Protein AF-A0A7K2MJJ2-F1 (afdb_monomer)

Nearest PDB structures (foldseek):
  2f7t-assembly1_A-2  TM=3.970E-01  e=3.327E-01  Drosophila mauritiana
  4bum-assembly1_X-2  TM=4.599E-01  e=2.032E+00  Danio rerio
  1i2b-assembly1_A  TM=3.511E-01  e=1.415E+00  Arabidopsis thaliana
  1i24-assembly1_A  TM=3.514E-01  e=1.503E+00  Arabidopsis thaliana
  1qrr-assembly1_A-2  TM=1.278E-01  e=1.112E+00  Arabidopsis thaliana

Sequence (310 aa):
ARPGARLEDGFAVLRVLRADGADGLPGYRLQGWCGDLSVNCAAGPTRRPAPAVSLARLRQDGEGHYPSEVLRGIHLWSENQYELAHWINRIRARHGDDLHLVVWDDTGYDLPWELLLVPGDAALDLVGGPLGALVAVARWTTVRDPGQDGLPADSGDCHGRVLGYLHQDMADDGRLFTSYAHRLHRLMTPFLSDLDTQDDRTGLVYLGCHGTYGDTVPGLTLGDRTWAELNGEPMSALRRDRSLVCLNACDSGRFVDNRAQGEEALRGFAELFLRKGAGGCIVSSGKVGDLEARAMARRLVREVAEHPRR

pLDDT: mean 89.97, std 9.56, range [48.19, 98.31]

Structure (mmCIF, N/CA/C/O backbone):
data_AF-A0A7K2MJJ2-F1
#
_entry.id   AF-A0A7K2MJJ2-F1
#
loop_
_atom_site.group_PDB
_atom_site.id
_atom_site.type_symbol
_atom_site.label_atom_id
_atom_site.label_alt_id
_atom_site.label_comp_id
_atom_site.label_asym_id
_atom_site.label_entity_id
_atom_site.label_seq_id
_atom_site.pdbx_PDB_ins_code
_atom_site.Cartn_x
_atom_site.Cartn_y
_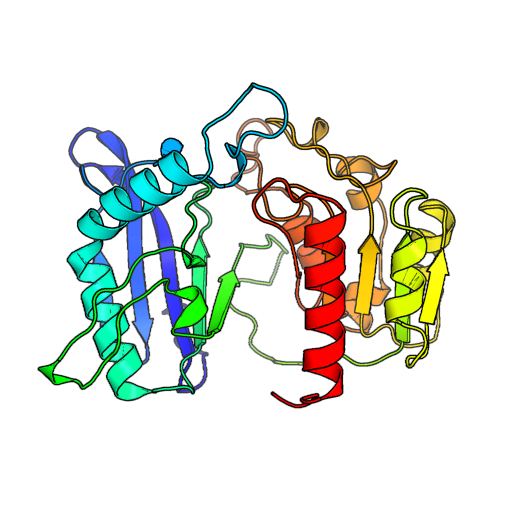atom_site.Cartn_z
_atom_site.occupancy
_atom_site.B_iso_or_equiv
_atom_site.auth_seq_id
_atom_site.auth_comp_id
_atom_site.auth_asym_id
_atom_site.auth_atom_id
_atom_site.pdbx_PDB_model_num
ATOM 1 N N . ALA A 1 1 ? 22.257 -12.715 3.708 1.00 55.31 1 ALA A N 1
ATOM 2 C CA . ALA A 1 1 ? 21.401 -13.719 3.036 1.00 55.31 1 ALA A CA 1
ATOM 3 C C . ALA A 1 1 ? 20.594 -13.030 1.936 1.00 55.31 1 ALA A C 1
ATOM 5 O O . ALA A 1 1 ? 20.318 -11.844 2.086 1.00 55.31 1 ALA A O 1
ATOM 6 N N . ARG A 1 2 ? 20.251 -13.710 0.829 1.00 65.62 2 ARG A N 1
ATOM 7 C CA . ARG A 1 2 ? 19.306 -13.150 -0.158 1.00 65.62 2 ARG A CA 1
ATOM 8 C C . ARG A 1 2 ? 17.939 -13.009 0.532 1.00 65.62 2 ARG A C 1
ATOM 10 O O . ARG A 1 2 ? 17.512 -14.005 1.111 1.00 65.62 2 ARG A O 1
ATOM 17 N N . PRO A 1 3 ? 17.269 -11.842 0.497 1.00 64.38 3 PRO A N 1
ATOM 18 C CA . PRO A 1 3 ? 16.002 -11.642 1.207 1.00 64.38 3 PRO A CA 1
ATOM 19 C C . PRO A 1 3 ? 14.939 -12.709 0.911 1.00 64.38 3 PRO A C 1
ATOM 21 O O . PRO A 1 3 ? 14.268 -13.162 1.827 1.00 64.38 3 PRO A O 1
ATOM 24 N N . GLY A 1 4 ? 14.853 -13.175 -0.340 1.00 63.12 4 GLY A N 1
ATOM 25 C CA . GLY A 1 4 ? 13.893 -14.199 -0.766 1.00 63.12 4 GLY A CA 1
ATOM 26 C C . GLY A 1 4 ? 14.312 -15.655 -0.531 1.00 63.12 4 GLY A C 1
ATOM 27 O O . GLY A 1 4 ? 13.566 -16.547 -0.897 1.00 63.12 4 GLY A O 1
ATOM 28 N N . ALA A 1 5 ? 15.477 -15.938 0.067 1.00 67.31 5 ALA A N 1
ATOM 29 C CA . ALA A 1 5 ? 15.945 -17.323 0.255 1.00 67.31 5 ALA A CA 1
ATOM 30 C C . ALA A 1 5 ? 15.070 -18.163 1.206 1.00 67.31 5 ALA A C 1
ATOM 32 O O . ALA A 1 5 ? 15.287 -19.364 1.324 1.00 67.31 5 ALA A O 1
ATOM 33 N N . ARG A 1 6 ? 14.143 -17.519 1.922 1.00 70.12 6 ARG A N 1
ATOM 34 C CA . ARG A 1 6 ? 13.223 -18.145 2.877 1.00 70.12 6 ARG A CA 1
ATOM 35 C C . ARG A 1 6 ? 11.801 -18.289 2.341 1.00 70.12 6 ARG A C 1
ATOM 37 O O . ARG A 1 6 ? 10.959 -18.809 3.056 1.00 70.12 6 ARG A O 1
ATOM 44 N N . LEU A 1 7 ? 11.528 -17.774 1.145 1.00 78.56 7 LEU A N 1
ATOM 45 C CA . LEU A 1 7 ? 10.189 -17.817 0.581 1.00 78.56 7 LEU A CA 1
ATOM 46 C C . LEU A 1 7 ? 9.936 -19.153 -0.107 1.00 78.56 7 LEU A C 1
ATOM 48 O O . LEU A 1 7 ? 10.859 -19.773 -0.640 1.00 78.56 7 LEU A O 1
ATOM 52 N N . GLU A 1 8 ? 8.676 -19.564 -0.075 1.00 84.06 8 GLU A N 1
ATOM 53 C CA . GLU A 1 8 ? 8.193 -20.756 -0.758 1.00 84.06 8 GLU A CA 1
ATOM 54 C C . GLU A 1 8 ? 8.286 -20.594 -2.282 1.00 84.06 8 GLU A C 1
ATOM 56 O O . GLU A 1 8 ? 8.437 -19.488 -2.814 1.00 84.06 8 GLU A O 1
ATOM 61 N N . ASP A 1 9 ? 8.208 -21.716 -2.997 1.00 88.50 9 ASP A N 1
ATOM 62 C CA . ASP A 1 9 ? 8.092 -21.675 -4.453 1.00 88.50 9 ASP A CA 1
ATOM 63 C C . ASP A 1 9 ? 6.818 -20.916 -4.864 1.00 88.50 9 ASP A C 1
ATOM 65 O O . ASP A 1 9 ? 5.817 -20.938 -4.152 1.00 88.50 9 ASP A O 1
ATOM 69 N N . GLY A 1 10 ? 6.866 -20.190 -5.982 1.00 91.12 10 GLY A N 1
ATOM 70 C CA . GLY A 1 10 ? 5.778 -19.291 -6.390 1.00 91.12 10 GLY A CA 1
ATOM 71 C C . GLY A 1 10 ? 5.852 -17.883 -5.792 1.00 91.12 10 GLY A C 1
ATOM 72 O O . GLY A 1 10 ? 5.154 -16.991 -6.267 1.00 91.12 10 GLY A O 1
ATOM 73 N N . PHE A 1 11 ? 6.750 -17.618 -4.837 1.00 93.25 11 PHE A N 1
ATOM 74 C CA . PHE A 1 11 ? 6.999 -16.263 -4.347 1.00 93.25 11 PHE A CA 1
ATOM 75 C C . PHE A 1 11 ? 8.212 -15.610 -5.021 1.00 93.25 11 PHE A C 1
ATOM 77 O O . PHE A 1 11 ? 9.297 -16.185 -5.161 1.00 93.25 11 PHE A O 1
ATOM 84 N N . ALA A 1 12 ? 8.047 -14.345 -5.391 1.00 95.06 12 ALA A N 1
ATOM 85 C CA . ALA A 1 12 ? 9.099 -13.481 -5.902 1.00 95.06 12 ALA A CA 1
ATOM 86 C C . ALA A 1 12 ? 9.244 -12.235 -5.022 1.00 95.06 12 ALA A C 1
ATOM 88 O O . ALA A 1 12 ? 8.269 -11.727 -4.474 1.00 95.06 12 ALA A O 1
ATOM 89 N N . VAL A 1 13 ? 10.462 -11.703 -4.919 1.00 95.31 13 VAL A N 1
ATOM 90 C CA . VAL A 1 13 ? 10.737 -10.435 -4.223 1.00 95.31 13 VAL A CA 1
ATOM 91 C C . VAL A 1 13 ? 11.336 -9.457 -5.202 1.00 95.31 13 VAL A C 1
ATOM 93 O O . VAL A 1 13 ? 12.348 -9.773 -5.823 1.00 95.31 13 VAL A O 1
ATOM 96 N N . LEU A 1 14 ? 10.773 -8.258 -5.272 1.00 96.75 14 LEU A N 1
ATOM 97 C CA 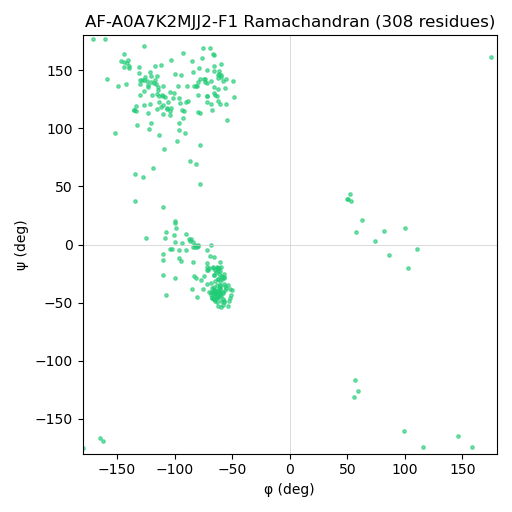. LEU A 1 14 ? 11.364 -7.096 -5.915 1.00 96.75 14 LEU A CA 1
ATOM 98 C C . LEU A 1 14 ? 11.749 -6.084 -4.840 1.00 96.75 14 LEU A C 1
ATOM 100 O O . LEU A 1 14 ? 10.885 -5.489 -4.208 1.00 96.75 14 LEU A O 1
ATOM 104 N N . ARG A 1 15 ? 13.045 -5.860 -4.643 1.00 95.19 15 ARG A N 1
ATOM 105 C CA . ARG A 1 15 ? 13.562 -4.833 -3.742 1.00 95.19 15 ARG A CA 1
ATOM 106 C C . ARG A 1 15 ? 13.898 -3.566 -4.517 1.00 95.19 15 ARG A C 1
ATOM 108 O O . ARG A 1 15 ? 14.693 -3.602 -5.459 1.00 95.19 15 ARG A O 1
ATOM 115 N N . VAL A 1 16 ? 13.340 -2.452 -4.071 1.00 95.69 16 VAL A N 1
ATOM 116 C CA . VAL A 1 16 ? 13.545 -1.111 -4.613 1.00 95.69 16 VAL A CA 1
ATOM 117 C C . VAL A 1 16 ? 14.355 -0.320 -3.595 1.00 95.69 16 VAL A C 1
ATOM 119 O O . VAL A 1 16 ? 13.966 -0.175 -2.438 1.00 95.69 16 VAL A O 1
ATOM 122 N N . LEU A 1 17 ? 15.526 0.154 -4.006 1.00 93.50 17 LEU A N 1
ATOM 123 C CA . LEU A 1 17 ? 16.464 0.838 -3.121 1.00 93.50 17 LEU A CA 1
ATOM 124 C C . LEU A 1 17 ? 16.782 2.214 -3.663 1.00 93.50 17 LEU A C 1
ATOM 126 O O . LEU A 1 17 ? 17.117 2.335 -4.842 1.00 93.50 17 LEU A O 1
ATOM 130 N N . ARG A 1 18 ? 16.785 3.220 -2.785 1.00 94.12 18 ARG A N 1
ATOM 131 C CA . ARG A 1 18 ? 17.363 4.524 -3.112 1.00 94.12 18 ARG A CA 1
ATOM 132 C C . ARG A 1 18 ? 18.812 4.333 -3.539 1.00 94.12 18 ARG A C 1
ATOM 134 O O . ARG A 1 18 ? 19.558 3.569 -2.922 1.00 94.12 18 ARG A O 1
ATOM 141 N N . ALA A 1 19 ? 19.183 4.994 -4.620 1.00 95.25 19 ALA A N 1
ATOM 142 C CA . ALA A 1 19 ? 20.535 4.987 -5.145 1.00 95.25 19 ALA A CA 1
ATOM 143 C C . ALA A 1 19 ? 20.727 6.220 -6.018 1.00 95.25 19 ALA A C 1
ATOM 145 O O . ALA A 1 19 ? 19.827 6.592 -6.770 1.00 95.25 19 ALA A O 1
ATOM 146 N N . ASP A 1 20 ? 21.907 6.819 -5.957 1.00 95.19 20 ASP A N 1
ATOM 147 C CA . ASP A 1 20 ? 22.236 7.910 -6.861 1.00 95.19 20 ASP A CA 1
ATOM 148 C C . ASP A 1 20 ? 22.594 7.356 -8.243 1.00 95.19 20 ASP A C 1
ATOM 150 O O . ASP A 1 20 ? 23.191 6.282 -8.385 1.00 95.19 20 ASP A O 1
ATOM 154 N N . GLY A 1 21 ? 22.180 8.081 -9.279 1.00 92.00 21 GLY A N 1
ATOM 155 C CA . GLY A 1 21 ? 22.598 7.803 -10.648 1.00 92.00 21 GLY A CA 1
ATOM 156 C C . GLY A 1 21 ? 24.078 8.132 -10.853 1.00 92.00 21 GLY A C 1
ATOM 157 O O . GLY A 1 21 ? 24.704 8.797 -10.032 1.00 92.00 21 GLY A O 1
ATOM 158 N N . ALA A 1 22 ? 24.640 7.720 -11.991 1.00 89.94 22 ALA A N 1
ATOM 159 C CA . ALA A 1 22 ? 26.024 8.058 -12.348 1.00 89.94 22 ALA A CA 1
ATOM 160 C C . ALA A 1 22 ? 26.281 9.579 -12.459 1.00 89.94 22 ALA A C 1
ATOM 162 O O . ALA A 1 22 ? 27.420 10.024 -12.376 1.00 89.94 22 ALA A O 1
ATOM 163 N N . ASP A 1 23 ? 25.222 10.367 -12.629 1.00 91.12 23 ASP A N 1
ATOM 164 C CA . ASP A 1 23 ? 25.213 11.834 -12.638 1.00 91.12 23 ASP A CA 1
ATOM 165 C C . ASP A 1 23 ? 25.043 12.462 -11.239 1.00 91.12 23 ASP A C 1
ATOM 167 O O . ASP A 1 23 ? 24.908 13.678 -11.126 1.00 91.12 23 ASP A O 1
ATOM 171 N N . GLY A 1 24 ? 25.013 11.655 -10.174 1.00 93.12 24 GLY A N 1
ATOM 172 C CA . GLY A 1 24 ? 24.834 12.109 -8.792 1.00 93.12 24 GLY A CA 1
ATOM 173 C C . GLY A 1 24 ? 23.411 12.550 -8.440 1.00 93.12 24 GLY A C 1
ATOM 174 O O . GLY A 1 24 ? 23.175 12.999 -7.321 1.00 93.12 24 GLY A O 1
ATOM 175 N N . LEU A 1 25 ? 22.450 12.438 -9.363 1.00 94.06 25 LEU A N 1
ATOM 176 C CA . LEU A 1 25 ? 21.058 12.767 -9.069 1.00 94.06 25 LEU A CA 1
ATOM 177 C C . LEU A 1 25 ? 20.379 11.620 -8.297 1.00 94.06 25 LEU A C 1
ATOM 179 O O . LEU A 1 25 ? 20.715 10.453 -8.539 1.00 94.06 25 LEU A O 1
ATOM 183 N N . PRO A 1 26 ? 19.363 11.907 -7.460 1.00 94.88 26 PRO A N 1
ATOM 184 C CA . PRO A 1 26 ? 18.591 10.875 -6.775 1.00 94.88 26 PRO A CA 1
ATOM 185 C C . PRO A 1 26 ? 17.890 9.929 -7.752 1.00 94.88 26 PRO A C 1
ATOM 187 O O . PRO A 1 26 ? 17.412 10.333 -8.819 1.00 94.88 26 PRO A O 1
ATOM 190 N N . GLY A 1 27 ? 17.802 8.661 -7.383 1.00 95.81 27 GLY A N 1
ATOM 191 C CA . GLY A 1 27 ? 17.182 7.613 -8.178 1.00 95.81 27 GLY A CA 1
ATOM 192 C C . GLY A 1 27 ? 16.909 6.367 -7.352 1.00 95.81 27 GLY A C 1
ATOM 193 O O . GLY A 1 27 ? 16.961 6.373 -6.118 1.00 95.81 27 GLY A O 1
ATOM 194 N N . TYR A 1 28 ? 16.610 5.279 -8.046 1.00 96.69 28 TYR A N 1
ATOM 195 C CA . TYR A 1 28 ? 16.484 3.971 -7.427 1.00 96.69 28 TYR A CA 1
ATOM 196 C C . TYR A 1 28 ? 17.105 2.881 -8.289 1.00 96.69 28 TYR A C 1
ATOM 198 O O . TYR A 1 28 ? 17.163 2.966 -9.515 1.00 96.69 28 TYR A O 1
ATOM 206 N N . ARG A 1 29 ? 17.557 1.823 -7.624 1.00 96.50 29 ARG A N 1
ATOM 207 C CA . ARG A 1 29 ? 17.956 0.562 -8.249 1.00 96.50 29 ARG A CA 1
ATOM 208 C C . ARG A 1 29 ? 16.978 -0.537 -7.861 1.00 96.50 29 ARG A C 1
ATOM 210 O O . ARG A 1 29 ? 16.368 -0.476 -6.792 1.00 96.50 29 ARG A O 1
ATOM 217 N N . LEU A 1 30 ? 16.874 -1.552 -8.709 1.00 97.06 30 LEU A N 1
ATOM 218 C CA . LEU A 1 30 ? 15.972 -2.685 -8.514 1.00 97.06 30 LEU A CA 1
ATOM 219 C C . LEU A 1 30 ? 16.770 -3.970 -8.391 1.00 97.06 30 LEU A C 1
ATOM 221 O O . LEU A 1 30 ? 17.718 -4.190 -9.145 1.00 97.06 30 LEU A O 1
ATOM 225 N N . GLN A 1 31 ? 16.364 -4.826 -7.466 1.00 96.62 31 GLN A N 1
ATOM 226 C CA . GLN A 1 31 ? 16.908 -6.166 -7.322 1.00 96.62 31 GLN A CA 1
ATOM 227 C C . GLN A 1 31 ? 15.755 -7.143 -7.131 1.00 96.62 31 GLN A C 1
ATOM 229 O O . GLN A 1 31 ? 15.033 -7.046 -6.144 1.00 96.62 31 GLN A O 1
ATOM 234 N N . GLY A 1 32 ? 15.567 -8.052 -8.080 1.00 95.88 32 GLY A N 1
ATOM 235 C CA . GLY A 1 32 ? 14.495 -9.040 -8.050 1.00 95.88 32 GLY A CA 1
ATOM 236 C C . GLY A 1 32 ? 15.025 -10.464 -7.942 1.00 95.88 32 GLY A C 1
ATOM 237 O O . GLY A 1 32 ? 16.070 -10.773 -8.523 1.00 95.88 32 GLY A O 1
ATOM 238 N N . TRP A 1 33 ? 14.305 -11.327 -7.226 1.00 94.94 33 TRP A N 1
ATOM 239 C CA . TRP A 1 33 ? 14.625 -12.750 -7.069 1.00 94.94 33 TRP A CA 1
ATOM 240 C C . TRP A 1 33 ? 13.365 -13.616 -7.066 1.00 94.94 33 TRP A C 1
ATOM 242 O O . TRP A 1 33 ? 12.383 -13.272 -6.416 1.00 94.94 33 TRP A O 1
ATOM 252 N N . CYS A 1 34 ? 13.431 -14.755 -7.752 1.00 93.62 34 CYS A N 1
ATOM 253 C CA . CYS A 1 34 ? 12.442 -15.831 -7.743 1.00 93.62 34 CYS A CA 1
ATOM 254 C C . CYS A 1 34 ? 13.182 -17.146 -8.047 1.00 93.62 34 CYS A C 1
ATOM 256 O O . CYS A 1 34 ? 13.527 -17.428 -9.198 1.00 93.62 34 CYS A O 1
ATOM 258 N N . GLY A 1 35 ? 13.554 -17.891 -7.001 1.00 89.88 35 GLY A N 1
ATOM 259 C CA . GLY A 1 35 ? 14.464 -19.035 -7.119 1.00 89.88 35 GLY A CA 1
ATOM 260 C C . GLY A 1 35 ? 15.815 -18.657 -7.749 1.00 89.88 35 GLY A C 1
ATOM 261 O O . GLY A 1 35 ? 16.585 -17.863 -7.199 1.00 89.88 35 GLY A O 1
ATOM 262 N N . ASP A 1 36 ? 16.105 -19.238 -8.912 1.00 91.44 36 ASP A N 1
ATOM 263 C CA . ASP A 1 36 ? 17.287 -18.972 -9.741 1.00 91.44 36 ASP A CA 1
ATOM 264 C C . ASP A 1 36 ? 17.135 -17.757 -10.679 1.00 91.44 36 ASP A C 1
ATOM 266 O O . ASP A 1 36 ? 18.136 -17.245 -11.187 1.00 91.44 36 ASP A O 1
ATOM 270 N N . LEU A 1 37 ? 15.913 -17.261 -10.898 1.00 94.62 37 LEU A N 1
ATOM 271 C CA . LEU A 1 37 ? 15.667 -16.075 -11.713 1.00 94.62 37 LEU A CA 1
ATOM 272 C C . LEU A 1 37 ? 15.963 -14.823 -10.904 1.00 94.62 37 LEU A C 1
ATOM 274 O O . LEU A 1 37 ? 15.423 -14.613 -9.818 1.00 94.62 37 LEU A O 1
ATOM 278 N N . SER A 1 38 ? 16.772 -13.939 -11.476 1.00 95.75 38 SER A N 1
ATOM 279 C CA . SER A 1 38 ? 17.067 -12.650 -10.867 1.00 95.75 38 SER A CA 1
ATOM 280 C C . SER A 1 38 ? 17.112 -11.533 -11.891 1.00 95.75 38 SER A C 1
ATOM 282 O O . SER A 1 38 ? 17.469 -11.759 -13.048 1.00 95.75 38 SER A O 1
ATOM 284 N N . VAL A 1 39 ? 16.825 -10.324 -11.427 1.00 97.19 39 VAL A N 1
ATOM 285 C CA . VAL A 1 39 ? 17.023 -9.086 -12.178 1.00 97.19 39 VAL A CA 1
ATOM 286 C C . VAL A 1 39 ? 17.788 -8.095 -11.312 1.00 97.19 39 VAL A C 1
ATOM 288 O O . VAL A 1 39 ? 17.584 -8.023 -10.101 1.00 97.19 39 VAL A O 1
ATOM 291 N N . ASN A 1 40 ? 18.696 -7.345 -11.924 1.00 96.81 40 ASN A N 1
ATOM 292 C CA . ASN A 1 40 ? 19.392 -6.247 -11.274 1.00 96.81 40 ASN A CA 1
ATOM 293 C C . ASN A 1 40 ? 19.408 -5.065 -12.232 1.00 96.81 40 ASN A C 1
ATOM 295 O O . ASN A 1 40 ? 20.004 -5.138 -13.306 1.00 96.81 40 ASN A O 1
ATOM 299 N N . CYS A 1 41 ? 18.750 -3.988 -11.835 1.00 96.44 41 CYS A N 1
ATOM 300 C CA . CYS A 1 41 ? 18.657 -2.779 -12.624 1.00 96.44 41 CYS A CA 1
ATOM 301 C C . CYS A 1 41 ? 19.363 -1.651 -11.883 1.00 96.44 41 CYS A C 1
ATOM 303 O O . CYS A 1 41 ? 18.932 -1.252 -10.799 1.00 96.44 41 CYS A O 1
ATOM 305 N N . ALA A 1 42 ? 20.433 -1.120 -12.471 1.00 95.12 42 ALA A N 1
ATOM 306 C CA . ALA A 1 42 ? 21.140 0.023 -11.911 1.00 95.12 42 ALA A CA 1
ATOM 307 C C . ALA A 1 42 ? 20.265 1.289 -11.926 1.00 95.12 42 ALA A C 1
ATOM 309 O O . ALA A 1 42 ? 19.386 1.443 -12.783 1.00 95.12 42 ALA A O 1
ATOM 310 N N . ALA A 1 43 ? 20.549 2.202 -10.994 1.00 94.56 43 ALA A N 1
ATOM 311 C CA . ALA A 1 43 ? 20.016 3.556 -11.047 1.00 94.56 43 ALA A CA 1
ATOM 312 C C . ALA A 1 43 ? 20.501 4.263 -12.318 1.00 94.56 43 ALA A C 1
ATOM 314 O O . ALA A 1 43 ? 21.603 4.013 -12.810 1.00 94.56 43 ALA A O 1
ATOM 315 N N . GLY A 1 44 ? 19.665 5.139 -12.863 1.00 91.69 44 GLY A N 1
ATOM 316 C CA . GLY A 1 44 ? 19.935 5.785 -14.138 1.00 91.69 44 GLY A CA 1
ATOM 317 C C . GLY A 1 44 ? 18.832 6.760 -14.539 1.00 91.69 44 GLY A C 1
ATOM 318 O O . GLY A 1 44 ? 17.891 6.976 -13.770 1.00 91.69 44 GLY A O 1
ATOM 319 N N . PRO A 1 45 ? 18.917 7.339 -15.748 1.00 89.88 45 PRO A N 1
ATOM 320 C CA . PRO A 1 45 ? 17.988 8.375 -16.204 1.00 89.88 45 PRO A CA 1
ATOM 321 C C . PRO A 1 45 ? 16.525 7.907 -16.238 1.00 89.88 45 PRO A C 1
ATOM 323 O O . PRO A 1 45 ? 15.623 8.712 -16.042 1.00 89.88 45 PRO A O 1
ATOM 326 N N . THR A 1 46 ? 16.291 6.607 -16.416 1.00 91.56 46 THR A N 1
ATOM 327 C CA . THR A 1 46 ? 14.963 5.979 -16.466 1.00 91.56 46 THR A CA 1
ATOM 328 C C . THR A 1 46 ? 14.435 5.518 -15.100 1.00 91.56 46 THR A C 1
ATOM 330 O O . THR A 1 46 ? 13.296 5.063 -14.996 1.00 91.56 46 THR A O 1
ATOM 333 N N . ARG A 1 47 ? 15.242 5.631 -14.035 1.00 94.75 47 ARG A N 1
ATOM 334 C CA . ARG A 1 47 ? 14.923 5.169 -12.669 1.00 94.75 47 ARG A CA 1
ATOM 335 C C . ARG A 1 47 ? 15.129 6.286 -11.655 1.00 94.75 47 ARG A C 1
ATOM 337 O O . ARG A 1 47 ? 15.937 6.202 -10.730 1.00 94.75 47 ARG A O 1
ATOM 344 N N . ARG A 1 48 ? 14.396 7.369 -11.898 1.00 94.00 48 ARG A N 1
ATOM 345 C CA . ARG A 1 48 ? 14.331 8.592 -11.091 1.00 94.00 48 ARG A CA 1
ATOM 346 C C . ARG A 1 48 ? 13.052 8.627 -10.263 1.00 94.00 48 ARG A C 1
ATOM 348 O O . ARG A 1 48 ? 12.084 7.979 -10.662 1.00 94.00 48 ARG A O 1
ATOM 355 N N . PRO A 1 49 ? 12.999 9.416 -9.173 1.00 93.81 49 PRO A N 1
ATOM 356 C CA . PRO A 1 49 ? 11.723 9.751 -8.551 1.00 93.81 49 PRO A CA 1
ATOM 357 C C . PRO A 1 49 ? 10.738 10.223 -9.626 1.00 93.81 49 PRO A C 1
ATOM 359 O O . PRO A 1 49 ? 11.059 11.112 -10.415 1.00 93.81 49 PRO A O 1
ATOM 362 N N . ALA A 1 50 ? 9.554 9.616 -9.668 1.00 92.75 50 ALA A N 1
ATOM 363 C CA . ALA A 1 50 ? 8.548 9.879 -10.692 1.00 92.75 50 ALA A CA 1
ATOM 364 C C . ALA A 1 50 ? 7.266 10.421 -10.039 1.00 92.75 50 ALA A C 1
ATOM 366 O O . ALA A 1 50 ? 6.222 9.776 -10.073 1.00 92.75 50 ALA A O 1
ATOM 367 N N . PRO A 1 51 ? 7.299 11.618 -9.430 1.00 89.00 51 PRO A N 1
ATOM 368 C CA . PRO A 1 51 ? 6.167 12.107 -8.646 1.00 89.00 51 PRO A CA 1
ATOM 369 C C . PRO A 1 51 ? 4.896 12.318 -9.486 1.00 89.00 51 PRO A C 1
ATOM 371 O O . PRO A 1 51 ? 3.800 12.333 -8.938 1.00 89.00 51 PRO A O 1
ATOM 374 N N . ALA A 1 52 ? 5.019 12.450 -10.812 1.00 88.19 52 ALA A N 1
ATOM 375 C CA . ALA A 1 52 ? 3.890 12.561 -11.736 1.00 88.19 52 ALA A CA 1
ATOM 376 C C . ALA A 1 52 ? 3.030 11.286 -11.835 1.00 88.19 52 ALA A C 1
ATOM 378 O O . ALA A 1 52 ? 1.882 11.380 -12.260 1.00 88.19 52 ALA A O 1
ATOM 379 N N . VAL A 1 53 ? 3.557 10.118 -11.442 1.00 92.25 53 VAL A N 1
ATOM 380 C CA . VAL A 1 53 ? 2.803 8.850 -11.462 1.00 92.25 53 VAL A CA 1
ATOM 381 C C . VAL A 1 53 ? 2.174 8.499 -10.115 1.00 92.25 53 VAL A C 1
ATOM 383 O O . VAL A 1 53 ? 1.440 7.522 -10.019 1.00 92.25 53 VAL A O 1
ATOM 386 N N . SER A 1 54 ? 2.440 9.286 -9.071 1.00 90.88 54 SER A N 1
ATOM 387 C CA . SER A 1 54 ? 1.877 9.045 -7.743 1.00 90.88 54 SER A CA 1
ATOM 388 C C . SER A 1 54 ? 0.356 9.228 -7.748 1.00 90.88 54 SER A C 1
ATOM 390 O O . SER A 1 54 ? -0.162 10.263 -8.177 1.00 90.88 54 SER A O 1
ATOM 392 N N . LEU A 1 55 ? -0.362 8.244 -7.198 1.00 89.88 55 LEU A N 1
ATOM 393 C CA . LEU A 1 55 ? -1.822 8.289 -7.052 1.00 89.88 55 LEU A CA 1
ATOM 394 C C . LEU A 1 55 ? -2.292 9.362 -6.065 1.00 89.88 55 LEU A C 1
ATOM 396 O O . LEU A 1 55 ? -3.427 9.824 -6.150 1.00 89.88 55 LEU A O 1
ATOM 400 N N . ALA A 1 56 ? -1.405 9.831 -5.188 1.00 83.00 56 ALA A N 1
ATOM 401 C CA . ALA A 1 56 ? -1.676 10.950 -4.294 1.00 83.00 56 ALA A CA 1
ATOM 402 C C . ALA A 1 56 ? -1.948 12.267 -5.036 1.00 83.00 56 ALA A C 1
ATOM 404 O O . ALA A 1 56 ? -2.533 13.191 -4.476 1.00 83.00 56 ALA A O 1
ATOM 405 N N . ARG A 1 57 ? -1.518 12.374 -6.300 1.00 77.75 57 ARG A N 1
ATOM 406 C CA . ARG A 1 57 ? -1.741 13.565 -7.127 1.00 77.75 57 ARG A CA 1
ATOM 407 C C . ARG A 1 57 ? -3.072 13.559 -7.868 1.00 77.75 57 ARG A C 1
ATOM 409 O O . ARG A 1 57 ? -3.305 14.479 -8.649 1.00 77.75 57 ARG A O 1
ATOM 416 N N . LEU A 1 58 ? -3.927 12.555 -7.680 1.00 81.81 58 LEU A N 1
ATOM 417 C CA . LEU A 1 58 ? -5.244 12.538 -8.310 1.00 81.81 58 LEU A CA 1
ATOM 418 C C . LEU A 1 58 ? -6.095 13.709 -7.807 1.00 81.81 58 LEU A C 1
ATOM 420 O O . LEU A 1 58 ? -6.247 13.932 -6.606 1.00 81.81 58 LEU A O 1
ATOM 424 N N . ARG A 1 59 ? -6.641 14.471 -8.755 1.00 67.19 59 ARG A N 1
ATOM 425 C CA . ARG A 1 59 ? -7.451 15.656 -8.480 1.00 67.19 59 ARG A CA 1
ATOM 426 C C . ARG A 1 59 ? -8.821 15.264 -7.923 1.00 67.19 59 ARG A C 1
ATOM 428 O O . ARG A 1 59 ? -9.539 14.518 -8.583 1.00 67.19 59 ARG A O 1
ATOM 435 N N . GLN A 1 60 ? -9.211 15.840 -6.785 1.00 59.53 60 GLN A N 1
ATOM 436 C CA . GLN A 1 60 ? -10.604 15.820 -6.312 1.00 59.53 60 GLN A CA 1
ATOM 437 C C . GLN A 1 60 ? -11.272 17.199 -6.456 1.00 59.53 60 GLN A C 1
ATOM 439 O O . GLN A 1 60 ? -12.332 17.268 -7.063 1.00 59.53 60 GLN A O 1
ATOM 444 N N . ASP A 1 61 ? -10.591 18.303 -6.107 1.00 58.94 61 ASP A N 1
ATOM 445 C CA . ASP A 1 61 ? -11.235 19.633 -6.016 1.00 58.94 61 ASP A CA 1
ATOM 446 C C . ASP A 1 61 ? -10.446 20.782 -6.682 1.00 58.94 61 ASP A C 1
ATOM 448 O O . ASP A 1 61 ? -10.394 21.905 -6.193 1.00 58.94 61 ASP A O 1
ATOM 452 N N . GLY A 1 62 ? -9.806 20.514 -7.825 1.00 59.12 62 GLY A N 1
ATOM 453 C CA . GLY A 1 62 ? -9.121 21.540 -8.632 1.00 59.12 62 GLY A CA 1
ATOM 454 C C . GLY A 1 62 ? -7.594 21.567 -8.502 1.00 59.12 62 GLY A C 1
ATOM 455 O O . GLY A 1 62 ? -6.933 21.985 -9.450 1.00 59.12 62 GLY A O 1
ATOM 456 N N . GLU A 1 63 ? -7.034 21.009 -7.427 1.00 61.62 63 GLU A N 1
ATOM 457 C CA . GLU A 1 63 ? -5.591 20.772 -7.263 1.00 61.62 63 GLU A CA 1
ATOM 458 C C . GLU A 1 63 ? -5.225 19.306 -7.546 1.00 61.62 63 GLU A C 1
ATOM 460 O O . GLU A 1 63 ? -5.865 18.386 -7.036 1.00 61.62 63 GLU A O 1
ATOM 465 N N . GLY A 1 64 ? -4.207 19.081 -8.384 1.00 72.00 64 GLY A N 1
ATOM 466 C CA . GLY A 1 64 ? -3.762 17.749 -8.818 1.00 72.00 64 GLY A CA 1
ATOM 467 C C . GLY A 1 64 ? -3.936 17.492 -10.320 1.00 72.00 64 GLY A C 1
ATOM 468 O O . GLY A 1 64 ? -4.309 18.376 -11.094 1.00 72.00 64 GLY A O 1
ATOM 469 N N . HIS A 1 65 ? -3.655 16.262 -10.743 1.00 80.50 65 HIS A N 1
ATOM 470 C CA . HIS A 1 65 ? -3.759 15.800 -12.125 1.00 80.50 65 HIS A CA 1
ATOM 471 C C . HIS A 1 65 ? -5.063 15.030 -12.360 1.00 80.50 65 HIS A C 1
ATOM 473 O O . HIS A 1 65 ? -5.560 14.316 -11.487 1.00 80.50 65 HIS A O 1
ATOM 479 N N . TYR A 1 66 ? -5.611 15.148 -13.571 1.00 86.25 66 TYR A N 1
ATOM 480 C CA . TYR A 1 66 ? -6.718 14.296 -13.999 1.00 86.25 66 TYR A CA 1
ATOM 481 C C . TYR A 1 66 ? -6.280 12.822 -14.014 1.00 86.25 66 TYR A C 1
ATOM 483 O O . TYR A 1 66 ? -5.137 12.548 -14.397 1.00 86.25 66 TYR A O 1
ATOM 491 N N . PRO A 1 67 ? -7.175 11.865 -13.692 1.00 87.69 67 PRO A N 1
ATOM 492 C CA . PRO A 1 67 ? -6.855 10.439 -13.744 1.00 87.69 67 PRO A CA 1
ATOM 493 C C . PRO A 1 67 ? -6.226 10.000 -15.071 1.00 87.69 67 PRO A C 1
ATOM 495 O O . PRO A 1 67 ? -5.265 9.239 -15.076 1.00 87.69 67 PRO A O 1
ATOM 498 N N . SER A 1 68 ? -6.698 10.540 -16.199 1.00 89.75 68 SER A N 1
ATOM 499 C CA . SER A 1 68 ? -6.143 10.258 -17.528 1.00 89.75 68 SER A CA 1
ATOM 500 C C . SER A 1 68 ? -4.673 10.661 -17.681 1.00 89.75 68 SER A C 1
ATOM 502 O O . SER A 1 68 ? -3.916 9.949 -18.336 1.00 89.75 68 SER A O 1
ATOM 504 N N . GLU A 1 69 ? -4.252 11.776 -17.080 1.00 91.12 69 GLU A N 1
ATOM 505 C CA . GLU A 1 69 ? -2.862 12.243 -17.148 1.00 91.12 69 GLU A CA 1
ATOM 506 C C . GLU A 1 69 ? -1.953 11.418 -16.237 1.00 91.12 69 GLU A C 1
ATOM 508 O O . GLU A 1 69 ? -0.847 11.068 -16.644 1.00 91.12 69 GLU A O 1
ATOM 513 N N . VAL A 1 70 ? -2.434 11.025 -15.051 1.00 91.88 70 VAL A N 1
ATOM 514 C CA . VAL A 1 70 ? -1.696 10.098 -14.175 1.00 91.88 70 VAL A CA 1
ATOM 515 C C . VAL A 1 70 ? -1.521 8.744 -14.865 1.00 91.88 70 VAL A C 1
ATOM 517 O O . VAL A 1 70 ? -0.409 8.227 -14.915 1.00 91.88 70 VAL A O 1
ATOM 520 N N . LEU A 1 71 ? -2.577 8.200 -15.479 1.00 92.75 71 LEU A N 1
ATOM 521 C CA . LEU A 1 71 ? -2.509 6.940 -16.229 1.00 92.75 71 LEU A CA 1
ATOM 522 C C . LEU A 1 71 ? -1.577 7.027 -17.447 1.00 92.75 71 LEU A C 1
ATOM 524 O O . LEU A 1 71 ? -0.807 6.100 -17.693 1.00 92.75 71 LEU A O 1
ATOM 528 N N . ARG A 1 72 ? -1.583 8.147 -18.183 1.00 93.81 72 ARG A N 1
ATOM 529 C CA . ARG A 1 72 ? -0.611 8.387 -19.264 1.00 93.81 72 ARG A CA 1
ATOM 530 C C . ARG A 1 72 ? 0.818 8.458 -18.724 1.00 93.81 72 ARG A C 1
ATOM 532 O O . ARG A 1 72 ? 1.721 7.877 -19.320 1.00 93.81 72 ARG A O 1
ATOM 539 N N . GLY A 1 73 ? 1.025 9.131 -17.594 1.00 94.81 73 GLY A N 1
ATOM 540 C CA . GLY A 1 73 ? 2.316 9.176 -16.913 1.00 94.81 73 GLY A CA 1
ATOM 541 C C . GLY A 1 73 ? 2.799 7.783 -16.509 1.00 94.81 73 GLY A C 1
ATOM 542 O O . GLY A 1 73 ? 3.954 7.447 -16.752 1.00 94.81 73 GLY A O 1
ATOM 543 N N . ILE A 1 74 ? 1.910 6.953 -15.957 1.00 96.25 74 ILE A N 1
ATOM 544 C CA . ILE A 1 74 ? 2.196 5.555 -15.606 1.00 96.25 74 ILE A CA 1
ATOM 545 C C . ILE A 1 74 ? 2.589 4.756 -16.848 1.00 96.25 74 ILE A C 1
ATOM 547 O O . ILE A 1 74 ? 3.542 3.983 -16.785 1.00 96.25 74 ILE A O 1
ATOM 551 N N . HIS A 1 75 ? 1.913 4.962 -17.980 1.00 95.94 75 HIS A N 1
ATOM 552 C CA . HIS A 1 75 ? 2.260 4.300 -19.237 1.00 95.94 75 HIS A CA 1
ATOM 553 C C . HIS A 1 75 ? 3.692 4.631 -19.676 1.00 95.94 75 HIS A C 1
ATOM 555 O O . HIS A 1 75 ? 4.511 3.726 -19.814 1.00 95.94 75 HIS A O 1
ATOM 561 N N . LEU A 1 76 ? 4.027 5.922 -19.770 1.00 95.44 76 LEU A N 1
ATOM 562 C CA . LEU A 1 76 ? 5.373 6.385 -20.135 1.00 95.44 76 LEU A CA 1
ATOM 563 C C . LEU A 1 76 ? 6.441 5.933 -19.126 1.00 95.44 76 LEU A C 1
ATOM 565 O O . LEU A 1 76 ? 7.564 5.582 -19.487 1.00 95.44 76 LEU A O 1
ATOM 569 N N . TRP A 1 77 ? 6.112 5.925 -17.834 1.00 96.56 77 TRP A N 1
ATOM 570 C CA . TRP A 1 77 ? 7.006 5.398 -16.805 1.00 96.56 77 TRP A CA 1
ATOM 571 C C . TRP A 1 77 ? 7.226 3.886 -16.956 1.00 96.56 77 TRP A C 1
ATOM 573 O O . TRP A 1 77 ? 8.353 3.425 -16.776 1.00 96.56 77 TRP A O 1
ATOM 583 N N . SER A 1 78 ? 6.192 3.129 -17.329 1.00 97.62 78 SER A N 1
ATOM 584 C CA . SER A 1 78 ? 6.261 1.673 -17.510 1.00 97.62 78 SER A CA 1
ATOM 585 C C . SER A 1 78 ? 7.145 1.276 -18.694 1.00 97.62 78 SER A C 1
ATOM 587 O O . SER A 1 78 ? 7.921 0.329 -18.577 1.00 97.62 78 SER A O 1
ATOM 589 N N . GLU A 1 79 ? 7.116 2.035 -19.796 1.00 95.69 79 GLU A N 1
ATOM 590 C CA . GLU A 1 79 ? 7.997 1.828 -20.964 1.00 95.69 79 GLU A CA 1
ATOM 591 C C . GLU A 1 79 ? 9.489 1.872 -20.593 1.00 95.69 79 GLU A C 1
ATOM 593 O O . GLU A 1 79 ? 10.323 1.192 -21.190 1.00 95.69 79 GLU A O 1
ATOM 598 N N . ASN A 1 80 ? 9.823 2.627 -19.548 1.00 95.44 80 ASN A N 1
ATOM 599 C CA . ASN A 1 80 ? 11.180 2.774 -19.036 1.00 95.44 80 ASN A CA 1
ATOM 600 C C . ASN A 1 80 ? 11.638 1.611 -18.130 1.00 95.44 80 ASN A C 1
ATOM 602 O O . ASN A 1 80 ? 12.784 1.610 -17.676 1.00 95.44 80 ASN A O 1
ATOM 606 N N . GLN A 1 81 ? 10.773 0.622 -17.865 1.00 95.94 81 GLN A N 1
ATOM 607 C CA . GLN A 1 81 ? 11.041 -0.526 -16.985 1.00 95.94 81 GLN A CA 1
ATOM 608 C C . GLN A 1 81 ? 11.174 -1.856 -17.750 1.00 95.94 81 GLN A C 1
ATOM 610 O O . GLN A 1 81 ? 10.815 -2.911 -17.226 1.00 95.94 81 GLN A O 1
ATOM 615 N N . TYR A 1 82 ? 11.686 -1.834 -18.984 1.00 95.00 82 TYR A N 1
ATOM 616 C CA . TYR A 1 82 ? 11.696 -3.005 -19.871 1.00 95.00 82 TYR A CA 1
ATOM 617 C C . TYR A 1 82 ? 12.418 -4.235 -19.285 1.00 95.00 82 TYR A C 1
ATOM 619 O O . TYR A 1 82 ? 11.906 -5.349 -19.406 1.00 95.00 82 TYR A O 1
ATOM 627 N N . GLU A 1 83 ? 13.558 -4.073 -18.599 1.00 97.12 83 GLU A N 1
ATOM 628 C CA . GLU A 1 83 ? 14.272 -5.201 -17.976 1.00 97.12 83 GLU A CA 1
ATOM 629 C C . GLU A 1 83 ? 13.453 -5.833 -16.847 1.00 97.12 83 GLU A C 1
ATOM 631 O O . GLU A 1 83 ? 13.425 -7.058 -16.705 1.00 97.12 83 GLU A O 1
ATOM 636 N N . LEU A 1 84 ? 12.772 -4.999 -16.053 1.00 97.56 84 LEU A N 1
ATOM 637 C CA . LEU A 1 84 ? 11.891 -5.462 -14.986 1.00 97.56 84 LEU A CA 1
ATOM 638 C C . LEU A 1 84 ? 10.692 -6.203 -15.581 1.00 97.56 84 LEU A C 1
ATOM 640 O O . LEU A 1 84 ? 10.377 -7.303 -15.139 1.00 97.56 84 LEU A O 1
ATOM 644 N N . ALA A 1 85 ? 10.055 -5.628 -16.599 1.00 97.44 85 ALA A N 1
ATOM 645 C CA . ALA A 1 85 ? 8.891 -6.214 -17.246 1.00 97.44 85 ALA A CA 1
ATOM 646 C C . ALA A 1 85 ? 9.218 -7.571 -17.896 1.00 97.44 85 ALA A C 1
ATOM 648 O O . ALA A 1 85 ? 8.462 -8.533 -17.751 1.00 97.44 85 ALA A O 1
ATOM 649 N N . HIS A 1 86 ? 10.390 -7.687 -18.529 1.00 97.31 86 HIS A N 1
ATOM 650 C CA . HIS A 1 86 ? 10.878 -8.956 -19.063 1.00 97.31 86 HIS A CA 1
ATOM 651 C C . HIS A 1 86 ? 11.115 -9.996 -17.957 1.00 97.31 86 HIS A C 1
ATOM 653 O O . HIS A 1 86 ? 10.710 -11.150 -18.094 1.00 97.31 86 HIS A O 1
ATOM 659 N N . TRP A 1 87 ? 11.727 -9.603 -16.834 1.00 98.00 87 TRP A N 1
ATOM 660 C CA . TRP A 1 87 ? 11.884 -10.500 -15.685 1.00 98.00 87 TRP A CA 1
ATOM 661 C C . TRP A 1 87 ? 10.533 -10.947 -15.110 1.00 98.00 87 TRP A C 1
ATOM 663 O O . TRP A 1 87 ? 10.370 -12.139 -14.848 1.00 98.00 87 TRP A O 1
ATOM 673 N N . ILE A 1 88 ? 9.555 -10.040 -14.997 1.00 98.19 88 ILE A N 1
ATOM 674 C CA . ILE A 1 88 ? 8.189 -10.358 -14.555 1.00 98.19 88 ILE A CA 1
ATOM 675 C C . ILE A 1 88 ? 7.551 -11.408 -15.475 1.00 98.19 88 ILE A C 1
ATOM 677 O O . ILE A 1 88 ? 7.024 -12.404 -14.990 1.00 98.19 88 ILE A O 1
ATOM 681 N N . ASN A 1 89 ? 7.636 -11.256 -16.798 1.00 98.12 89 ASN A N 1
ATOM 682 C CA . ASN A 1 89 ? 7.083 -12.258 -17.717 1.00 98.12 89 ASN A CA 1
ATOM 683 C C . ASN A 1 89 ? 7.767 -13.625 -17.590 1.00 98.12 89 ASN A C 1
ATOM 685 O O . ASN A 1 89 ? 7.096 -14.651 -17.668 1.00 98.12 89 ASN A O 1
ATOM 689 N N . ARG A 1 90 ? 9.074 -13.670 -17.310 1.00 97.69 90 ARG A N 1
ATOM 690 C CA . ARG A 1 90 ? 9.775 -14.941 -17.065 1.00 97.69 90 ARG A CA 1
ATOM 691 C C . ARG A 1 90 ? 9.292 -15.652 -15.801 1.00 97.69 90 ARG A C 1
ATOM 693 O O . ARG A 1 90 ? 9.127 -16.868 -15.834 1.00 97.69 90 ARG A O 1
ATOM 700 N N . ILE A 1 91 ? 9.072 -14.925 -14.702 1.00 97.56 91 ILE A N 1
ATOM 701 C CA . ILE A 1 91 ? 8.542 -15.529 -13.466 1.00 97.56 91 ILE A CA 1
ATOM 702 C C . ILE A 1 91 ? 7.059 -15.904 -13.622 1.00 97.56 91 ILE A C 1
ATOM 704 O O . ILE A 1 91 ? 6.647 -16.946 -13.122 1.00 97.56 91 ILE A O 1
ATOM 708 N N . ARG A 1 92 ? 6.277 -15.133 -14.394 1.00 97.69 92 ARG A N 1
ATOM 709 C CA . ARG A 1 92 ? 4.884 -15.463 -14.746 1.00 97.69 92 ARG A CA 1
ATOM 710 C C . ARG A 1 92 ? 4.788 -16.737 -15.573 1.00 97.69 92 ARG A C 1
ATOM 712 O O . ARG A 1 92 ? 3.993 -17.602 -15.246 1.00 97.69 92 ARG A O 1
ATOM 719 N N . ALA A 1 93 ? 5.626 -16.894 -16.595 1.00 97.50 93 ALA A N 1
ATOM 720 C CA . ALA A 1 93 ? 5.654 -18.117 -17.400 1.00 97.50 93 ALA A CA 1
ATOM 721 C C . ALA A 1 93 ? 6.015 -19.365 -16.578 1.00 97.50 93 ALA A C 1
ATOM 723 O O . ALA A 1 93 ? 5.662 -20.476 -16.960 1.00 97.50 93 ALA A O 1
ATOM 724 N N . ARG A 1 94 ? 6.730 -19.192 -15.460 1.00 96.88 94 ARG A N 1
ATOM 725 C CA . ARG A 1 94 ? 7.098 -20.292 -14.567 1.00 96.88 94 ARG A CA 1
ATOM 726 C C . ARG A 1 94 ? 5.971 -20.694 -13.617 1.00 96.88 94 ARG A C 1
ATOM 728 O O . ARG A 1 94 ? 5.770 -21.887 -13.426 1.00 96.88 94 ARG A O 1
ATOM 735 N N . HIS A 1 95 ? 5.303 -19.723 -13.001 1.00 96.69 95 HIS A N 1
ATOM 736 C CA . HIS A 1 95 ? 4.385 -19.974 -11.882 1.00 96.69 95 HIS A CA 1
ATOM 737 C C . HIS A 1 95 ? 2.905 -19.763 -12.228 1.00 96.69 95 HIS A C 1
ATOM 739 O O . HIS A 1 95 ? 2.044 -20.186 -11.468 1.00 96.69 95 HIS A O 1
ATOM 745 N N . GLY A 1 96 ? 2.591 -19.136 -13.364 1.00 94.81 96 GLY A N 1
ATOM 746 C CA . GLY A 1 96 ? 1.214 -18.850 -13.761 1.00 94.81 96 GLY A CA 1
ATOM 747 C C . GLY A 1 96 ? 0.460 -18.058 -12.690 1.00 94.81 96 GLY A C 1
ATOM 748 O O . GLY A 1 96 ? 0.973 -17.064 -12.172 1.00 94.81 96 GLY A O 1
ATOM 749 N N . ASP A 1 97 ? -0.742 -18.531 -12.362 1.00 92.06 97 ASP A N 1
ATOM 750 C CA . ASP A 1 97 ? -1.643 -17.917 -11.379 1.00 92.06 97 ASP A CA 1
ATOM 751 C C . ASP A 1 97 ? -1.168 -18.081 -9.924 1.00 92.06 97 ASP A C 1
ATOM 753 O O . ASP A 1 97 ? -1.632 -17.349 -9.051 1.00 92.06 97 ASP A O 1
ATOM 757 N N . ASP A 1 98 ? -0.223 -18.989 -9.656 1.00 93.75 98 ASP A N 1
ATOM 758 C CA . ASP A 1 98 ? 0.324 -19.223 -8.311 1.00 93.75 98 ASP A CA 1
ATOM 759 C C . ASP A 1 98 ? 1.422 -18.205 -7.937 1.00 93.75 98 ASP A C 1
ATOM 761 O O . ASP A 1 98 ? 1.974 -18.232 -6.832 1.00 93.75 98 ASP A O 1
ATOM 765 N N . LEU A 1 99 ? 1.763 -17.290 -8.854 1.00 96.19 99 LEU A N 1
ATOM 766 C CA . LEU A 1 99 ? 2.785 -16.275 -8.630 1.00 96.19 99 LEU A CA 1
ATOM 767 C C . LEU A 1 99 ? 2.324 -15.191 -7.644 1.00 96.19 99 LEU A C 1
ATOM 769 O O . LEU A 1 99 ? 1.397 -14.423 -7.914 1.00 96.19 99 LEU A O 1
ATOM 773 N N . HIS A 1 100 ? 3.100 -15.028 -6.576 1.00 95.25 100 HIS A N 1
ATOM 774 C CA . HIS A 1 100 ? 2.983 -13.940 -5.613 1.00 95.25 100 HIS A CA 1
ATOM 775 C C . HIS A 1 100 ? 4.222 -13.045 -5.679 1.00 95.25 100 HIS A C 1
ATOM 777 O O . HIS A 1 100 ? 5.350 -13.499 -5.477 1.00 95.25 100 HIS A O 1
ATOM 783 N N . LEU A 1 101 ? 4.033 -11.753 -5.940 1.00 96.69 101 LEU A N 1
ATOM 784 C CA . LEU A 1 101 ? 5.119 -10.780 -5.993 1.00 96.69 101 LEU A CA 1
ATOM 785 C C . LEU A 1 101 ? 5.098 -9.867 -4.767 1.00 96.69 101 LEU A C 1
ATOM 787 O O . LEU A 1 101 ? 4.195 -9.051 -4.585 1.00 96.69 101 LEU A O 1
ATOM 791 N N . VAL A 1 102 ? 6.156 -9.943 -3.968 1.00 95.44 102 VAL A N 1
ATOM 792 C CA . VAL A 1 102 ? 6.410 -9.026 -2.859 1.00 95.44 102 VAL A CA 1
ATOM 793 C C . VAL A 1 102 ? 7.268 -7.867 -3.352 1.00 95.44 102 VAL A C 1
ATOM 795 O O . VAL A 1 102 ? 8.436 -8.047 -3.705 1.00 95.44 102 VAL A O 1
ATOM 798 N N . VAL A 1 103 ? 6.716 -6.659 -3.350 1.00 96.44 103 VAL A N 1
ATOM 799 C CA . VAL A 1 103 ? 7.445 -5.431 -3.673 1.00 96.44 103 VAL A CA 1
ATOM 800 C C . VAL A 1 103 ? 7.909 -4.768 -2.386 1.00 96.44 103 VAL A C 1
ATOM 802 O O . VAL A 1 103 ? 7.130 -4.153 -1.663 1.00 96.44 103 VAL A O 1
ATOM 805 N N . TRP A 1 104 ? 9.199 -4.889 -2.104 1.00 94.25 104 TRP A N 1
ATOM 806 C CA . TRP A 1 104 ? 9.859 -4.229 -0.990 1.00 94.25 104 TRP A CA 1
ATOM 807 C C . TRP A 1 104 ? 10.402 -2.873 -1.437 1.00 94.25 104 TRP A C 1
ATOM 809 O O . TRP A 1 104 ? 11.503 -2.787 -1.984 1.00 94.25 104 TRP A O 1
ATOM 819 N N . ASP A 1 105 ? 9.632 -1.818 -1.185 1.00 93.25 105 ASP A N 1
ATOM 820 C CA . ASP A 1 105 ? 9.957 -0.450 -1.586 1.00 93.25 105 ASP A CA 1
ATOM 821 C C . ASP A 1 105 ? 10.012 0.497 -0.382 1.00 93.25 105 ASP A C 1
ATOM 823 O O . ASP A 1 105 ? 8.993 1.009 0.073 1.00 93.25 105 ASP A O 1
ATOM 827 N N . ASP A 1 106 ? 11.232 0.774 0.085 1.00 88.06 106 ASP A N 1
ATOM 828 C CA . ASP A 1 106 ? 11.501 1.769 1.131 1.00 88.06 106 ASP A CA 1
ATOM 829 C C . ASP A 1 106 ? 11.984 3.109 0.540 1.00 88.06 106 ASP A C 1
ATOM 831 O O . ASP A 1 106 ? 12.616 3.925 1.219 1.00 88.06 106 ASP A O 1
ATOM 835 N N . THR A 1 107 ? 11.748 3.362 -0.752 1.00 92.44 107 THR A N 1
ATOM 836 C CA . THR A 1 107 ? 12.202 4.609 -1.378 1.00 92.44 107 THR A CA 1
ATOM 837 C C . THR A 1 107 ? 11.369 5.810 -0.969 1.00 92.44 107 THR A C 1
ATOM 839 O O . THR A 1 107 ? 11.889 6.921 -0.987 1.00 92.44 107 THR A O 1
ATOM 842 N N . GLY A 1 108 ? 10.099 5.640 -0.608 1.00 90.50 108 GLY A N 1
ATOM 843 C CA . GLY A 1 108 ? 9.198 6.768 -0.350 1.00 90.50 108 GLY A CA 1
ATOM 844 C C . GLY A 1 108 ? 8.960 7.640 -1.589 1.00 90.50 108 GLY A C 1
ATOM 845 O O . GLY A 1 108 ? 8.615 8.809 -1.460 1.00 90.50 108 GLY A O 1
ATOM 846 N N . TYR A 1 109 ? 9.187 7.107 -2.794 1.00 93.00 109 TYR A N 1
ATOM 847 C CA . TYR A 1 109 ? 8.890 7.802 -4.050 1.00 93.00 109 TYR A CA 1
ATOM 848 C C . TYR A 1 109 ? 7.440 7.619 -4.517 1.00 93.00 109 TYR A C 1
ATOM 850 O O . TYR A 1 109 ? 7.099 8.096 -5.598 1.00 93.00 109 TYR A O 1
ATOM 858 N N . ASP A 1 110 ? 6.599 6.949 -3.719 1.00 90.88 110 ASP A N 1
ATOM 859 C CA . ASP A 1 110 ? 5.183 6.691 -4.007 1.00 90.88 110 ASP A CA 1
ATOM 860 C C . ASP A 1 110 ? 4.953 6.100 -5.418 1.00 90.88 110 ASP A C 1
ATOM 862 O O . ASP A 1 110 ? 4.000 6.454 -6.115 1.00 90.88 110 ASP A O 1
ATOM 866 N N . LEU A 1 111 ? 5.843 5.200 -5.860 1.00 94.75 111 LEU A N 1
ATOM 867 C CA . LEU A 1 111 ? 5.747 4.543 -7.168 1.00 94.75 111 LEU A CA 1
ATOM 868 C C . LEU A 1 111 ? 4.596 3.523 -7.159 1.00 94.75 111 LEU A C 1
ATOM 870 O O . LEU A 1 111 ? 4.574 2.676 -6.265 1.00 94.75 111 LEU A O 1
ATOM 874 N N . PRO A 1 112 ? 3.648 3.552 -8.116 1.00 95.12 112 PRO A N 1
ATOM 875 C CA . PRO A 1 112 ? 2.478 2.672 -8.131 1.00 95.12 112 PRO A CA 1
ATOM 876 C C . PRO A 1 112 ? 2.787 1.3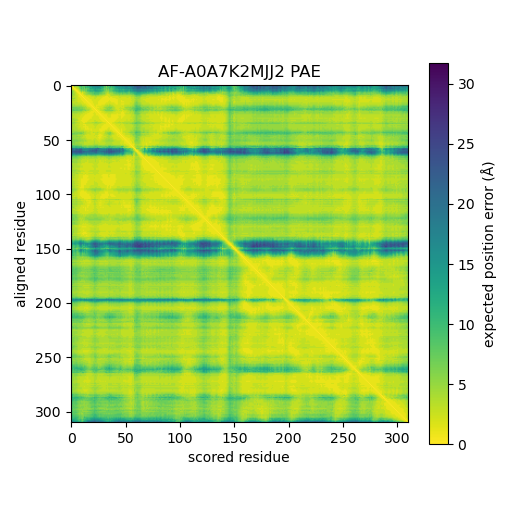35 -8.826 1.00 95.12 112 PRO A C 1
ATOM 878 O O . PRO A 1 112 ? 2.337 1.085 -9.943 1.00 95.12 112 PRO A O 1
ATOM 881 N N . TRP A 1 113 ? 3.579 0.469 -8.189 1.00 96.56 113 TRP A N 1
ATOM 882 C CA . TRP A 1 113 ? 4.023 -0.808 -8.766 1.00 96.56 113 TRP A CA 1
ATOM 883 C C . TRP A 1 113 ? 2.889 -1.700 -9.277 1.00 96.56 113 TRP A C 1
ATOM 885 O O . TRP A 1 113 ? 3.035 -2.338 -10.312 1.00 96.56 113 TRP A O 1
ATOM 895 N N . GLU A 1 114 ? 1.739 -1.691 -8.613 1.00 96.44 114 GLU A N 1
ATOM 896 C CA . GLU A 1 114 ? 0.539 -2.438 -8.996 1.00 96.44 114 GLU A CA 1
ATOM 897 C C . GLU A 1 114 ? -0.038 -1.969 -10.343 1.00 96.44 114 GLU A C 1
ATOM 899 O O . GLU A 1 114 ? -0.721 -2.729 -11.027 1.00 96.44 114 GLU A O 1
ATOM 904 N N . LEU A 1 115 ? 0.255 -0.730 -10.748 1.00 96.94 115 LEU A N 1
ATOM 905 C CA . LEU A 1 115 ? -0.159 -0.145 -12.024 1.00 96.94 115 LEU A CA 1
ATOM 906 C C . LEU A 1 115 ? 0.946 -0.167 -13.085 1.00 96.94 115 LEU A C 1
ATOM 908 O O . LEU A 1 115 ? 0.715 0.317 -14.193 1.00 96.94 115 LEU A O 1
ATOM 912 N N . LEU A 1 116 ? 2.121 -0.734 -12.783 1.00 97.69 116 LEU A N 1
ATOM 913 C CA . LEU A 1 116 ? 3.167 -0.955 -13.779 1.00 97.69 116 LEU A CA 1
ATOM 914 C C . LEU A 1 116 ? 2.587 -1.774 -14.936 1.00 97.69 116 LEU A C 1
ATOM 916 O O . LEU A 1 116 ? 2.112 -2.892 -14.732 1.00 97.69 116 LEU A O 1
ATOM 920 N N . LEU A 1 117 ? 2.626 -1.226 -16.148 1.00 98.31 117 LEU A N 1
ATOM 921 C CA . LEU A 1 117 ? 2.138 -1.925 -17.329 1.00 98.31 117 LEU A CA 1
ATOM 922 C C . LEU A 1 117 ? 3.192 -2.918 -17.808 1.00 98.31 117 LEU A C 1
ATOM 924 O O . LEU A 1 117 ? 4.270 -2.535 -18.263 1.00 98.31 117 LEU A O 1
ATOM 928 N N . VAL A 1 118 ? 2.856 -4.199 -17.723 1.00 98.12 118 VAL A N 1
ATOM 929 C CA . VAL A 1 118 ? 3.685 -5.294 -18.218 1.00 98.12 118 VAL A CA 1
ATOM 930 C C . VAL A 1 118 ? 3.200 -5.649 -19.626 1.00 98.12 118 VAL A C 1
ATOM 932 O O . VAL A 1 118 ? 2.022 -5.979 -19.792 1.00 98.12 118 VAL A O 1
ATOM 935 N N . PRO A 1 119 ? 4.057 -5.576 -20.661 1.00 97.44 119 PRO A N 1
ATOM 936 C CA . PRO A 1 119 ? 3.681 -5.998 -21.999 1.00 97.44 119 PRO A CA 1
ATOM 937 C C . PRO A 1 119 ? 3.422 -7.508 -22.014 1.00 97.44 119 PRO A C 1
ATOM 939 O O . PRO A 1 119 ? 4.032 -8.263 -21.257 1.00 97.44 119 PRO A O 1
ATOM 942 N N . GLY A 1 120 ? 2.517 -7.954 -22.884 1.00 96.12 120 GLY A N 1
ATOM 943 C CA . GLY A 1 120 ? 2.328 -9.382 -23.131 1.00 96.12 120 GLY A CA 1
ATOM 944 C C . GLY A 1 120 ? 3.550 -10.001 -23.809 1.00 96.12 120 GLY A C 1
ATOM 945 O O . GLY A 1 120 ? 4.387 -9.290 -24.370 1.00 96.12 120 GLY A O 1
ATOM 946 N N . ASP A 1 121 ? 3.634 -11.325 -23.782 1.00 95.81 121 ASP A N 1
ATOM 947 C CA . ASP A 1 121 ? 4.669 -12.083 -24.482 1.00 95.81 121 ASP A CA 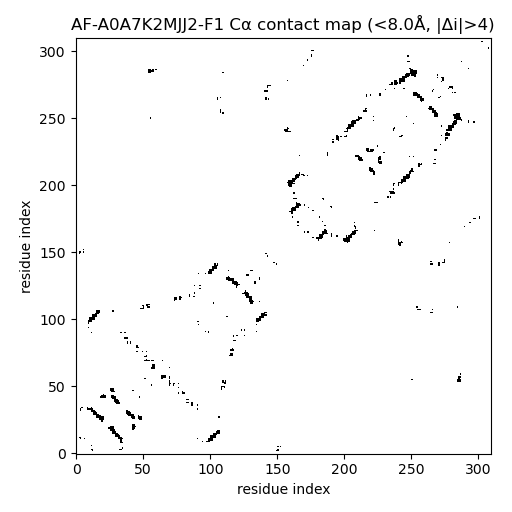1
ATOM 948 C C . ASP A 1 121 ? 4.016 -13.233 -25.250 1.00 95.81 121 ASP A C 1
ATOM 950 O O . ASP A 1 121 ? 3.624 -14.244 -24.671 1.00 95.81 121 ASP A O 1
ATOM 954 N N . ALA A 1 122 ? 3.882 -13.063 -26.567 1.00 93.62 122 ALA A N 1
ATOM 955 C CA . ALA A 1 122 ? 3.232 -14.042 -27.433 1.00 93.62 122 ALA A CA 1
ATOM 956 C C . ALA A 1 122 ? 4.008 -15.365 -27.528 1.00 93.62 122 ALA A C 1
ATOM 958 O O . ALA A 1 122 ? 3.401 -16.404 -27.767 1.00 93.62 122 ALA A O 1
ATOM 959 N N . ALA A 1 123 ? 5.332 -15.352 -27.328 1.00 93.25 123 ALA A N 1
ATOM 960 C CA . ALA A 1 123 ? 6.124 -16.580 -27.326 1.00 93.25 123 ALA A CA 1
ATOM 961 C C . ALA A 1 123 ? 5.872 -17.425 -26.066 1.00 93.25 123 ALA A C 1
ATOM 963 O O . ALA A 1 123 ? 6.116 -18.630 -26.081 1.00 93.25 123 ALA A O 1
ATOM 964 N N . LEU A 1 124 ? 5.382 -16.794 -24.996 1.00 91.94 124 LEU A N 1
ATOM 965 C CA . LEU A 1 124 ? 5.050 -17.421 -23.716 1.00 91.94 124 LEU A CA 1
ATOM 966 C C . LEU A 1 124 ? 3.534 -17.515 -23.470 1.00 91.94 124 LEU A C 1
ATOM 968 O O . LEU A 1 124 ? 3.136 -17.903 -22.377 1.00 91.94 124 LEU A O 1
ATOM 972 N N . ASP A 1 125 ? 2.706 -17.144 -24.454 1.00 95.00 125 ASP A N 1
ATOM 973 C CA . ASP A 1 125 ? 1.240 -17.052 -24.339 1.00 95.00 125 ASP A CA 1
ATOM 974 C C . ASP A 1 125 ? 0.765 -16.189 -23.148 1.00 95.00 125 ASP A C 1
ATOM 976 O O . ASP A 1 125 ? -0.205 -16.487 -22.455 1.00 95.00 125 ASP A O 1
ATOM 980 N N . LEU A 1 126 ? 1.482 -15.093 -22.873 1.00 97.00 126 LEU A N 1
ATOM 981 C CA . LEU A 1 126 ? 1.186 -14.200 -21.754 1.00 97.00 126 LEU A CA 1
ATOM 982 C C . LEU A 1 126 ? 0.448 -12.943 -22.211 1.00 97.00 126 LEU A C 1
ATOM 984 O O . LEU A 1 126 ? 0.948 -12.162 -23.023 1.00 97.00 126 LEU A O 1
ATOM 988 N N . VAL A 1 127 ? -0.697 -12.675 -21.586 1.00 97.06 127 VAL A N 1
ATOM 989 C CA . VAL A 1 127 ? -1.427 -11.408 -21.736 1.00 97.06 127 VAL A CA 1
ATOM 990 C C . VAL A 1 127 ? -0.715 -10.289 -20.961 1.00 97.06 127 VAL A C 1
ATOM 992 O O . VAL A 1 127 ? -0.158 -10.520 -19.882 1.00 97.06 127 VAL A O 1
ATOM 995 N N . GLY A 1 128 ? -0.705 -9.078 -21.526 1.00 97.31 128 GLY A N 1
ATOM 996 C CA . GLY A 1 128 ? -0.175 -7.869 -20.886 1.00 97.31 128 GLY A CA 1
ATOM 997 C C . GLY A 1 128 ? -1.239 -7.075 -20.127 1.00 97.31 128 GLY A C 1
ATOM 998 O O . GLY A 1 128 ? -2.435 -7.263 -20.336 1.00 97.31 128 GLY A O 1
ATOM 999 N N . GLY A 1 129 ? -0.814 -6.157 -19.263 1.00 97.75 129 GLY A N 1
ATOM 1000 C CA . GLY A 1 129 ? -1.717 -5.346 -18.447 1.00 97.75 129 GLY A CA 1
ATOM 1001 C C . GLY A 1 129 ? -1.055 -4.761 -17.196 1.00 97.75 129 GLY A C 1
ATOM 1002 O O . GLY A 1 129 ? 0.160 -4.886 -17.028 1.00 97.75 129 GLY A O 1
ATOM 1003 N N . PRO A 1 130 ? -1.837 -4.107 -16.319 1.00 97.81 130 PRO A N 1
ATOM 1004 C CA . PRO A 1 130 ? -1.359 -3.638 -15.020 1.00 97.81 130 PRO A CA 1
ATOM 1005 C C . PRO A 1 130 ? -0.909 -4.810 -14.146 1.00 97.81 130 PRO A C 1
ATOM 1007 O O . PRO A 1 130 ? -1.637 -5.792 -14.016 1.00 97.81 130 PRO A O 1
ATOM 1010 N N . LEU A 1 131 ? 0.256 -4.695 -13.515 1.00 97.88 131 LEU A N 1
ATOM 1011 C CA . LEU A 1 131 ? 0.874 -5.769 -12.736 1.00 97.88 131 LEU A CA 1
ATOM 1012 C C . LEU A 1 131 ? -0.064 -6.389 -11.689 1.00 97.88 131 LEU A C 1
ATOM 1014 O O . LEU A 1 131 ? -0.185 -7.609 -11.636 1.00 97.88 131 LEU A O 1
ATOM 1018 N N . GLY A 1 132 ? -0.775 -5.569 -10.913 1.00 95.75 132 GLY A N 1
ATOM 1019 C CA . GLY A 1 132 ? -1.705 -6.033 -9.876 1.00 95.75 132 GLY A CA 1
ATOM 1020 C C . GLY A 1 132 ? -2.968 -6.717 -10.410 1.00 95.75 132 GLY A C 1
ATOM 1021 O O . GLY A 1 132 ? -3.719 -7.292 -9.631 1.00 95.75 132 GLY A O 1
ATOM 1022 N N . ALA A 1 133 ? -3.218 -6.659 -11.722 1.00 95.56 133 ALA A N 1
ATOM 1023 C CA . ALA A 1 133 ? -4.268 -7.433 -12.383 1.00 95.56 133 ALA A CA 1
ATOM 1024 C C . ALA A 1 133 ? -3.747 -8.756 -12.972 1.00 95.56 133 ALA A C 1
ATOM 1026 O O . ALA A 1 133 ? -4.549 -9.603 -13.353 1.00 95.56 133 ALA A O 1
ATOM 1027 N N . LEU A 1 134 ? -2.424 -8.917 -13.086 1.00 96.56 134 LEU A N 1
ATOM 1028 C CA . LEU A 1 134 ? -1.784 -10.089 -13.684 1.00 96.56 134 LEU A CA 1
ATOM 1029 C C . LEU A 1 134 ? -1.279 -11.087 -12.642 1.00 96.56 134 LEU A C 1
ATOM 1031 O O . LEU A 1 134 ? -1.161 -12.265 -12.960 1.00 96.56 134 LEU A O 1
ATOM 1035 N N . VAL A 1 135 ? -0.911 -10.614 -11.449 1.00 96.06 135 VAL A N 1
ATOM 1036 C CA . VAL A 1 135 ? -0.360 -11.426 -10.355 1.00 96.06 135 VAL A CA 1
ATOM 1037 C C . VAL A 1 135 ? -0.815 -10.861 -9.010 1.00 96.06 135 VAL A C 1
ATOM 1039 O O . VAL A 1 135 ? -1.116 -9.668 -8.906 1.00 96.06 135 VAL A O 1
ATOM 1042 N N . ALA A 1 136 ? -0.810 -11.684 -7.963 1.00 94.19 136 ALA A N 1
ATOM 1043 C CA . ALA A 1 136 ? -1.002 -11.194 -6.603 1.00 94.19 136 ALA A CA 1
ATOM 1044 C C . ALA A 1 136 ? 0.218 -10.356 -6.183 1.00 94.19 136 ALA A C 1
ATOM 1046 O O . ALA A 1 136 ? 1.348 -10.848 -6.175 1.00 94.19 136 ALA A O 1
ATOM 1047 N N . VAL A 1 137 ? 0.001 -9.083 -5.841 1.00 95.62 137 VAL A N 1
ATOM 1048 C CA . VAL A 1 137 ? 1.064 -8.159 -5.420 1.00 95.62 137 VAL A CA 1
ATOM 1049 C C . VAL A 1 137 ? 0.851 -7.753 -3.969 1.00 95.62 137 VAL A C 1
ATOM 1051 O O . VAL A 1 137 ? -0.226 -7.288 -3.603 1.00 95.62 137 VAL A O 1
ATOM 1054 N N . ALA A 1 138 ? 1.899 -7.873 -3.159 1.00 93.62 138 ALA A N 1
ATOM 1055 C CA . ALA A 1 138 ? 1.938 -7.347 -1.801 1.00 93.62 138 ALA A CA 1
ATOM 1056 C C . ALA A 1 138 ? 3.085 -6.346 -1.661 1.00 93.62 138 ALA A C 1
ATOM 1058 O O . ALA A 1 138 ? 4.186 -6.575 -2.164 1.00 93.62 138 ALA A O 1
ATOM 1059 N N . ARG A 1 139 ? 2.857 -5.248 -0.938 1.00 93.12 139 ARG A N 1
ATOM 1060 C CA . ARG A 1 139 ? 3.934 -4.329 -0.559 1.00 93.12 139 ARG A CA 1
ATOM 1061 C C . ARG A 1 139 ? 4.557 -4.744 0.758 1.00 93.12 139 ARG A C 1
ATOM 1063 O O . ARG A 1 139 ? 3.857 -5.028 1.725 1.00 93.12 139 ARG A O 1
ATOM 1070 N N . TRP A 1 140 ? 5.879 -4.703 0.795 1.00 90.94 140 TRP A N 1
ATOM 1071 C CA . TRP A 1 140 ? 6.670 -4.871 1.999 1.00 90.94 140 TRP A CA 1
ATOM 1072 C C . TRP A 1 140 ? 7.309 -3.540 2.382 1.00 90.94 140 TRP A C 1
ATOM 1074 O O . TRP A 1 140 ? 7.971 -2.908 1.558 1.00 90.94 140 TRP A O 1
ATOM 1084 N N . THR A 1 141 ? 7.123 -3.130 3.634 1.00 85.88 141 THR A N 1
ATOM 1085 C CA . THR A 1 141 ? 7.789 -1.963 4.224 1.00 85.88 141 THR A CA 1
ATOM 1086 C C . THR A 1 141 ? 8.666 -2.431 5.370 1.00 85.88 141 THR A C 1
ATOM 1088 O O . THR A 1 141 ? 8.274 -3.314 6.138 1.00 85.88 141 THR A O 1
ATOM 1091 N N . THR A 1 142 ? 9.846 -1.838 5.518 1.00 83.56 142 THR A N 1
ATOM 1092 C CA . THR A 1 142 ? 10.694 -2.146 6.672 1.00 83.56 142 THR A CA 1
ATOM 1093 C C . THR A 1 142 ? 10.047 -1.624 7.952 1.00 83.56 142 THR A C 1
ATOM 1095 O O . THR A 1 142 ? 9.922 -0.417 8.156 1.00 83.56 142 THR A O 1
ATOM 1098 N N . VAL A 1 143 ? 9.689 -2.541 8.847 1.00 80.06 143 VAL A N 1
ATOM 1099 C CA . VAL A 1 143 ? 9.309 -2.240 10.227 1.00 80.06 143 VAL A CA 1
ATOM 1100 C C . VAL A 1 143 ? 10.566 -2.362 11.079 1.00 80.06 143 VAL A C 1
ATOM 1102 O O . VAL A 1 143 ? 11.087 -3.456 11.274 1.00 80.06 143 VAL A O 1
ATOM 1105 N N . ARG A 1 144 ? 11.099 -1.237 11.561 1.00 69.44 144 ARG A N 1
ATOM 1106 C CA . ARG A 1 144 ? 12.283 -1.244 12.433 1.00 69.44 144 ARG A CA 1
ATOM 1107 C C . ARG A 1 144 ? 11.871 -1.627 13.860 1.00 69.44 144 ARG A C 1
ATOM 1109 O O . ARG A 1 144 ? 11.611 -0.746 14.677 1.00 69.44 144 ARG A O 1
ATOM 1116 N N . ASP A 1 145 ? 11.799 -2.927 14.136 1.00 64.12 145 ASP A N 1
ATOM 1117 C CA . ASP A 1 145 ? 11.683 -3.499 15.486 1.00 64.12 145 ASP A CA 1
ATOM 1118 C C . ASP A 1 145 ? 12.998 -4.229 15.833 1.00 64.12 145 ASP A C 1
ATOM 1120 O O . ASP A 1 145 ? 13.473 -5.025 15.012 1.00 64.12 145 ASP A O 1
ATOM 1124 N N . PRO A 1 146 ? 13.646 -3.966 16.988 1.00 48.19 146 PRO A N 1
ATOM 1125 C CA . PRO A 1 146 ? 14.852 -4.685 17.389 1.00 48.19 146 PRO A CA 1
ATOM 1126 C C . PRO A 1 146 ? 14.638 -6.208 17.389 1.00 48.19 146 PRO A C 1
ATOM 1128 O O . PRO A 1 146 ? 13.980 -6.758 18.267 1.00 48.19 146 PRO A O 1
ATOM 1131 N N . GLY A 1 147 ? 15.227 -6.899 16.408 1.00 51.62 147 GLY A N 1
ATOM 1132 C CA . GLY A 1 147 ? 15.172 -8.361 16.282 1.00 51.62 147 GLY A CA 1
ATOM 1133 C C . GLY A 1 147 ? 14.343 -8.901 15.112 1.00 51.62 147 GLY A C 1
ATOM 1134 O O . GLY A 1 147 ? 14.377 -10.110 14.885 1.00 51.62 147 GLY A O 1
ATOM 1135 N N . GLN A 1 148 ? 13.658 -8.051 14.337 1.00 58.09 148 GLN A N 1
ATOM 1136 C CA . GLN A 1 148 ? 12.983 -8.453 13.096 1.00 58.09 148 GLN A CA 1
ATOM 1137 C C . GLN A 1 148 ? 13.696 -7.891 11.859 1.00 58.09 148 GLN A C 1
ATOM 1139 O O . GLN A 1 148 ? 13.294 -6.884 11.286 1.00 58.09 148 GLN A O 1
ATOM 1144 N N . ASP A 1 149 ? 14.757 -8.575 11.423 1.00 59.47 149 ASP A N 1
ATOM 1145 C CA . ASP A 1 149 ? 15.413 -8.277 10.147 1.00 59.47 149 ASP A CA 1
ATOM 1146 C C . ASP A 1 149 ? 14.853 -9.161 9.020 1.00 59.47 149 ASP A C 1
ATOM 1148 O O . ASP A 1 149 ? 15.068 -10.378 8.987 1.00 59.47 149 ASP A O 1
ATOM 1152 N N . GLY A 1 150 ? 14.205 -8.528 8.038 1.00 67.19 150 GLY A N 1
ATOM 1153 C CA . GLY A 1 150 ? 13.809 -9.153 6.772 1.00 67.19 150 GLY A CA 1
ATOM 1154 C C . GLY A 1 150 ? 12.350 -9.605 6.697 1.00 67.19 150 GLY A C 1
ATOM 1155 O O . GLY A 1 150 ? 11.491 -9.109 7.416 1.00 67.19 150 GLY A O 1
ATOM 1156 N N . LEU A 1 151 ? 12.071 -10.518 5.762 1.00 70.06 151 LEU A N 1
ATOM 1157 C CA . LEU A 1 151 ? 10.736 -11.088 5.573 1.00 70.06 151 LEU A CA 1
ATOM 1158 C C . LEU A 1 151 ? 10.418 -12.088 6.705 1.00 70.06 151 LEU A C 1
ATOM 1160 O O . LEU A 1 151 ? 11.328 -12.812 7.134 1.00 70.06 151 LEU A O 1
ATOM 1164 N N . PRO A 1 152 ? 9.165 -12.143 7.191 1.00 64.25 152 PRO A N 1
ATOM 1165 C CA . PRO A 1 152 ? 8.739 -13.016 8.272 1.00 64.25 152 PRO A CA 1
ATOM 1166 C C . PRO A 1 152 ? 8.916 -14.472 7.859 1.00 64.25 152 PRO A C 1
ATOM 1168 O O . PRO A 1 152 ? 8.733 -14.830 6.698 1.00 64.25 152 PRO A O 1
ATOM 1171 N N . ALA A 1 153 ? 9.313 -15.296 8.826 1.00 55.03 153 ALA A N 1
ATOM 1172 C CA . ALA A 1 153 ? 9.574 -16.714 8.606 1.00 55.03 153 ALA A CA 1
ATOM 1173 C C . ALA A 1 153 ? 8.300 -17.573 8.664 1.00 55.03 153 ALA A C 1
ATOM 1175 O O . ALA A 1 153 ? 8.259 -18.606 8.010 1.00 55.03 153 ALA A O 1
ATOM 1176 N N . ASP A 1 154 ? 7.273 -17.128 9.400 1.00 64.31 154 ASP A N 1
ATOM 1177 C CA . ASP A 1 154 ? 6.093 -17.939 9.699 1.00 64.31 154 ASP A CA 1
ATOM 1178 C C . ASP A 1 154 ? 4.802 -17.212 9.316 1.00 64.31 154 ASP A C 1
ATOM 1180 O O . ASP A 1 154 ? 4.463 -16.164 9.888 1.00 64.31 154 ASP A O 1
ATOM 1184 N N . SER A 1 155 ? 4.033 -17.818 8.411 1.00 68.12 155 SER A N 1
ATOM 1185 C CA . SER A 1 155 ? 2.603 -17.541 8.302 1.00 68.12 155 SER A CA 1
ATOM 1186 C C . SER A 1 155 ? 1.913 -17.932 9.616 1.00 68.12 155 SER A C 1
ATOM 1188 O O . SER A 1 155 ? 2.384 -18.783 10.372 1.00 68.12 155 SER A O 1
ATOM 1190 N N . GLY A 1 156 ? 0.831 -17.241 9.964 1.00 71.75 156 GLY A N 1
ATOM 1191 C CA . GLY A 1 156 ? 0.083 -17.531 11.183 1.00 71.75 156 GLY A CA 1
ATOM 1192 C C . GLY A 1 156 ? -1.407 -17.401 10.953 1.00 71.75 156 GLY A C 1
ATOM 1193 O O . GLY A 1 156 ? -1.839 -16.675 10.060 1.00 71.75 156 GLY A O 1
ATOM 1194 N N . ASP A 1 157 ? -2.178 -18.094 11.783 1.00 78.94 157 ASP A N 1
ATOM 1195 C CA . ASP A 1 157 ? -3.629 -18.017 11.733 1.00 78.94 157 ASP A CA 1
ATOM 1196 C C . ASP A 1 157 ? -4.102 -16.595 12.040 1.00 78.94 157 ASP A C 1
ATOM 1198 O O . ASP A 1 157 ? -3.843 -16.064 13.120 1.00 78.94 157 ASP A O 1
ATOM 1202 N N . CYS A 1 158 ? -4.857 -16.020 11.107 1.00 84.31 158 CYS A N 1
ATOM 1203 C CA . CYS A 1 158 ? -5.577 -14.771 11.292 1.00 84.31 158 CYS A CA 1
ATOM 1204 C C . CYS A 1 158 ? -7.082 -15.060 11.252 1.00 84.31 158 CYS A C 1
ATOM 1206 O O . CYS A 1 158 ? -7.695 -15.127 10.187 1.00 84.31 158 CYS A O 1
ATOM 1208 N N . HIS A 1 159 ? -7.687 -15.261 12.422 1.00 89.12 159 HIS A N 1
ATOM 1209 C CA . HIS A 1 159 ? -9.124 -15.491 12.555 1.00 89.12 159 HIS A CA 1
ATOM 1210 C C . HIS A 1 159 ? -9.671 -14.847 13.824 1.00 89.12 159 HIS A C 1
ATOM 1212 O O . HIS A 1 159 ? -8.958 -14.629 14.801 1.00 89.12 159 HIS A O 1
ATOM 1218 N N . GLY A 1 160 ? -10.973 -14.584 13.822 1.00 93.25 160 GLY A N 1
ATOM 1219 C CA . GLY A 1 160 ? -11.666 -13.981 14.948 1.00 93.25 160 GLY A CA 1
ATOM 1220 C C . GLY A 1 160 ? -12.789 -13.074 14.477 1.00 93.25 160 GLY A C 1
ATOM 1221 O O . GLY A 1 160 ? -13.206 -13.124 13.319 1.00 93.25 160 GLY A O 1
ATOM 1222 N N . ARG A 1 161 ? -13.275 -12.232 15.385 1.00 94.88 161 ARG A N 1
ATOM 1223 C CA . ARG A 1 161 ? -14.309 -11.243 15.075 1.00 94.88 161 ARG A CA 1
ATOM 1224 C C . ARG A 1 161 ? -13.753 -10.054 14.293 1.00 94.88 161 ARG A C 1
ATOM 1226 O O . ARG A 1 161 ? -12.538 -9.855 14.217 1.00 94.88 161 ARG A O 1
ATOM 1233 N N . VAL A 1 162 ? -14.666 -9.238 13.778 1.00 95.88 162 VAL A N 1
ATOM 1234 C CA . VAL A 1 162 ? -14.367 -7.899 13.266 1.00 95.88 162 VAL A CA 1
ATOM 1235 C C . VAL A 1 162 ? -14.468 -6.888 14.408 1.00 95.88 162 VAL A C 1
ATOM 1237 O O . VAL A 1 162 ? -15.520 -6.770 15.037 1.00 95.88 162 VAL A O 1
ATOM 1240 N N . LEU A 1 163 ? -13.408 -6.127 14.663 1.00 97.50 163 LEU A N 1
ATOM 1241 C CA . LEU A 1 163 ? -13.464 -4.931 15.501 1.00 97.50 163 LEU A CA 1
ATOM 1242 C C . LEU A 1 163 ? -13.382 -3.701 14.602 1.00 97.50 163 LEU A C 1
ATOM 1244 O O . LEU A 1 163 ? -12.427 -3.561 13.844 1.00 97.50 163 LEU A O 1
ATOM 1248 N N . GLY A 1 164 ? -14.369 -2.812 14.671 1.00 97.25 164 GLY A N 1
ATOM 1249 C CA . GLY A 1 164 ? -14.450 -1.677 13.758 1.00 97.25 164 GLY A CA 1
ATOM 1250 C C . GLY A 1 164 ? -14.571 -0.322 14.441 1.00 97.25 164 GLY A C 1
ATOM 1251 O O . GLY A 1 164 ? -15.327 -0.178 15.398 1.00 97.25 164 GLY A O 1
ATOM 1252 N N . TYR A 1 165 ? -13.902 0.686 13.891 1.00 97.88 165 TYR A N 1
ATOM 1253 C CA . TYR A 1 165 ? -14.208 2.099 14.105 1.00 97.88 165 TYR A CA 1
ATOM 1254 C C . TYR A 1 165 ? -14.815 2.678 12.827 1.00 97.88 165 TYR A C 1
ATOM 1256 O O . TYR A 1 165 ? -14.234 2.554 11.750 1.00 97.88 165 TYR A O 1
ATOM 1264 N N . LEU A 1 166 ? -15.983 3.306 12.951 1.00 96.88 166 LEU A N 1
ATOM 1265 C CA . LEU A 1 166 ? -16.691 3.944 11.846 1.00 96.88 166 LEU A CA 1
ATOM 1266 C C . LEU A 1 166 ? -16.931 5.416 12.177 1.00 96.88 166 LEU A C 1
ATOM 1268 O O . LEU A 1 166 ? -17.715 5.739 13.075 1.00 96.88 166 LEU A O 1
ATOM 1272 N N . HIS A 1 167 ? -16.281 6.301 11.423 1.00 95.00 167 HIS A N 1
ATOM 1273 C CA . HIS A 1 167 ? -16.630 7.716 11.398 1.00 95.00 167 HIS A CA 1
ATOM 1274 C C . HIS A 1 167 ? -18.083 7.884 10.928 1.00 95.00 167 HIS A C 1
ATOM 1276 O O . HIS A 1 167 ? -18.612 7.032 10.212 1.00 95.00 167 HIS A O 1
ATOM 1282 N N . GLN A 1 168 ? -18.735 8.984 11.308 1.00 93.25 168 GLN A N 1
ATOM 1283 C CA . GLN A 1 168 ? -20.155 9.208 11.002 1.00 93.25 168 GLN A CA 1
ATOM 1284 C C . GLN A 1 168 ? -20.473 9.103 9.498 1.00 93.25 168 GLN A C 1
ATOM 1286 O O . GLN A 1 168 ? -21.487 8.512 9.135 1.00 93.25 168 GLN A O 1
ATOM 1291 N N . ASP A 1 169 ? -19.569 9.577 8.636 1.00 90.38 169 ASP A N 1
ATOM 1292 C CA . ASP A 1 169 ? -19.740 9.555 7.174 1.00 90.38 169 ASP A CA 1
ATOM 1293 C C . ASP A 1 169 ? -19.624 8.132 6.591 1.00 90.38 169 ASP A C 1
ATOM 1295 O O . ASP A 1 169 ? -20.172 7.818 5.534 1.00 90.38 169 ASP A O 1
ATOM 1299 N N . MET A 1 170 ? -18.974 7.232 7.334 1.00 89.69 170 MET A N 1
ATOM 1300 C CA . MET A 1 170 ? -18.736 5.833 6.972 1.00 89.69 170 MET A CA 1
ATOM 1301 C C . MET A 1 170 ? -19.609 4.866 7.786 1.00 89.69 170 MET A C 1
ATOM 1303 O O . MET A 1 170 ? -19.408 3.654 7.745 1.00 89.69 170 MET A O 1
ATOM 1307 N N . ALA A 1 171 ? -20.606 5.365 8.527 1.00 90.62 171 ALA A N 1
ATOM 1308 C CA . ALA A 1 171 ? -21.424 4.548 9.428 1.00 90.62 171 ALA A CA 1
ATOM 1309 C C . ALA A 1 171 ? -22.169 3.400 8.715 1.00 90.62 171 ALA A C 1
ATOM 1311 O O . ALA A 1 171 ? -22.405 2.344 9.309 1.00 90.62 171 ALA A O 1
ATOM 1312 N N . ASP A 1 172 ? -22.514 3.582 7.439 1.00 89.94 172 ASP A N 1
ATOM 1313 C CA . ASP A 1 172 ? -23.176 2.563 6.616 1.00 89.94 172 ASP A CA 1
ATOM 1314 C C . ASP A 1 172 ? -22.312 1.321 6.361 1.00 89.94 172 ASP A C 1
ATOM 1316 O O . ASP A 1 172 ? -22.858 0.246 6.086 1.00 89.94 172 ASP A O 1
ATOM 1320 N N . ASP A 1 173 ? -20.987 1.431 6.486 1.00 90.88 173 ASP A N 1
ATOM 1321 C CA . ASP A 1 173 ? -20.068 0.304 6.314 1.00 90.88 173 ASP A CA 1
ATOM 1322 C C . ASP A 1 173 ? -20.310 -0.786 7.366 1.00 90.88 173 ASP A C 1
ATOM 1324 O O . ASP A 1 173 ? -20.001 -1.953 7.133 1.00 90.88 173 ASP A O 1
ATOM 1328 N N . GLY A 1 174 ? -20.966 -0.466 8.487 1.00 90.69 174 GLY A N 1
ATOM 1329 C CA . GLY A 1 174 ? -21.357 -1.467 9.480 1.00 90.69 174 GLY A CA 1
ATOM 1330 C C . GLY A 1 174 ? -22.234 -2.585 8.905 1.00 90.69 174 GLY A C 1
ATOM 1331 O O . GLY A 1 174 ? -22.194 -3.715 9.390 1.00 90.69 174 GLY A O 1
ATOM 1332 N N . ARG A 1 175 ? -22.970 -2.321 7.815 1.00 92.75 175 ARG A N 1
ATOM 1333 C CA . ARG A 1 175 ? -23.782 -3.340 7.128 1.00 92.75 175 ARG A CA 1
ATOM 1334 C C . ARG A 1 175 ? -22.938 -4.445 6.490 1.00 92.75 175 ARG A C 1
ATOM 1336 O O . ARG A 1 175 ? -23.438 -5.560 6.340 1.00 92.75 175 ARG A O 1
ATOM 1343 N N . LEU A 1 176 ? -21.683 -4.152 6.136 1.00 91.00 176 LEU A N 1
ATOM 1344 C CA . LEU A 1 176 ? -20.765 -5.100 5.497 1.00 91.00 176 LEU A CA 1
ATOM 1345 C C . LEU A 1 176 ? -20.475 -6.308 6.392 1.00 91.00 176 LEU A C 1
ATOM 1347 O O . LEU A 1 176 ? -20.265 -7.405 5.891 1.00 91.00 176 LEU A O 1
ATOM 1351 N N . PHE A 1 177 ? -20.512 -6.115 7.711 1.00 93.31 177 PHE A N 1
ATOM 1352 C CA . PHE A 1 177 ? -20.107 -7.129 8.683 1.00 93.31 177 PHE A CA 1
ATOM 1353 C C . PHE A 1 177 ? -21.282 -7.873 9.323 1.00 93.31 177 PHE A C 1
ATOM 1355 O O . PHE A 1 177 ? -21.077 -8.663 10.236 1.00 93.31 177 PHE A O 1
ATOM 1362 N N . THR A 1 178 ? -22.512 -7.662 8.846 1.00 91.31 178 THR A N 1
ATOM 1363 C CA . THR A 1 178 ? -23.730 -8.257 9.432 1.00 91.31 178 THR A CA 1
ATOM 1364 C C . THR A 1 178 ? -23.728 -9.787 9.470 1.00 91.31 178 THR A C 1
ATOM 1366 O O . THR A 1 178 ? -24.335 -10.365 10.366 1.00 91.31 178 THR A O 1
ATOM 1369 N N . SER A 1 179 ? -23.020 -10.444 8.548 1.00 89.94 179 SER A N 1
ATOM 1370 C CA . SER A 1 179 ? -22.839 -11.902 8.515 1.00 89.94 179 SER A CA 1
ATOM 1371 C C . SER A 1 179 ? -21.697 -12.419 9.401 1.00 89.94 179 SER A C 1
ATOM 1373 O O . SER A 1 179 ? -21.480 -13.626 9.462 1.00 89.94 179 SER A O 1
ATOM 1375 N N . TYR A 1 180 ? -20.957 -11.535 10.071 1.00 91.00 180 TYR A N 1
ATOM 1376 C CA . TYR A 1 180 ? -19.798 -11.868 10.896 1.00 91.00 180 TYR A CA 1
ATOM 1377 C C . TYR A 1 180 ? -20.047 -11.499 12.356 1.00 91.00 180 TYR A C 1
ATOM 1379 O O . TYR A 1 180 ? -20.774 -10.551 12.659 1.00 91.00 180 TYR A O 1
ATOM 1387 N N . ALA A 1 181 ? -19.376 -12.197 13.275 1.00 94.12 181 ALA A N 1
ATOM 1388 C CA . ALA A 1 181 ? -19.218 -11.686 14.629 1.00 94.12 181 ALA A CA 1
ATOM 1389 C C . ALA A 1 181 ? -18.462 -10.352 14.550 1.00 94.12 181 ALA A C 1
ATOM 1391 O O . ALA A 1 181 ? -17.345 -10.304 14.028 1.00 94.12 181 ALA A O 1
ATOM 1392 N N . HIS A 1 182 ? -19.072 -9.270 15.034 1.00 95.56 182 HIS A N 1
ATOM 1393 C CA . HIS A 1 182 ? -18.484 -7.940 14.954 1.00 95.56 182 HIS A CA 1
ATOM 1394 C C . HIS A 1 182 ? -18.794 -7.086 16.181 1.00 95.56 182 HIS A C 1
ATOM 1396 O O . HIS A 1 182 ? -19.830 -7.244 16.828 1.00 95.56 182 HIS A O 1
ATOM 1402 N N . ARG A 1 183 ? -17.902 -6.138 16.468 1.00 96.75 183 ARG A N 1
ATOM 1403 C CA . ARG A 1 183 ? -18.110 -5.059 17.434 1.00 96.75 183 ARG A CA 1
ATOM 1404 C C . ARG A 1 183 ? -17.663 -3.746 16.803 1.00 96.75 183 ARG A C 1
ATOM 1406 O O . ARG A 1 183 ? -16.516 -3.610 16.391 1.00 96.75 183 ARG A O 1
ATOM 1413 N N . LEU A 1 184 ? -18.596 -2.807 16.671 1.00 97.31 184 LEU A N 1
ATOM 1414 C CA . LEU A 1 184 ? -18.384 -1.543 15.967 1.00 97.31 184 LEU A CA 1
ATOM 1415 C C . LEU A 1 184 ? -18.503 -0.369 16.934 1.00 97.31 184 LEU A C 1
ATOM 1417 O O . LEU A 1 184 ? -19.420 -0.308 17.753 1.00 97.31 184 LEU A O 1
ATOM 1421 N N . HIS A 1 185 ? -17.602 0.591 16.789 1.00 97.88 185 HIS A N 1
ATOM 1422 C CA . HIS A 1 185 ? -17.521 1.798 17.592 1.00 97.88 185 HIS A CA 1
ATOM 1423 C C . HIS A 1 185 ? -17.663 3.025 16.700 1.00 97.88 185 HIS A C 1
ATOM 1425 O O . HIS A 1 185 ? -17.166 3.062 15.578 1.00 97.88 185 HIS A O 1
ATOM 1431 N N . ARG A 1 186 ? -18.309 4.062 17.235 1.00 97.00 186 ARG A N 1
ATOM 1432 C CA . ARG A 1 186 ? -18.411 5.382 16.588 1.00 97.00 186 ARG A CA 1
ATOM 1433 C C . ARG A 1 186 ? -17.367 6.379 17.084 1.00 97.00 186 ARG A C 1
ATOM 1435 O O . ARG A 1 186 ? -17.229 7.458 16.528 1.00 97.00 186 ARG A O 1
ATOM 1442 N N . LEU A 1 187 ? -16.670 6.034 18.165 1.00 96.81 187 LEU A N 1
ATOM 1443 C CA . LEU A 1 187 ? -15.663 6.864 18.813 1.00 96.81 187 LEU A CA 1
ATOM 1444 C C . LEU A 1 187 ? -14.351 6.086 18.872 1.00 96.81 187 LEU A C 1
ATOM 1446 O O . LEU A 1 187 ? -14.365 4.886 19.159 1.00 96.81 187 LEU A O 1
ATOM 1450 N N . MET A 1 188 ? -13.236 6.776 18.638 1.00 97.12 188 MET A N 1
ATOM 1451 C CA . MET A 1 188 ? -11.921 6.144 18.554 1.00 97.12 188 MET A CA 1
ATOM 1452 C C . MET A 1 188 ? -11.430 5.634 19.915 1.00 97.12 188 MET A C 1
ATOM 1454 O O . MET A 1 188 ? -10.934 4.520 20.001 1.00 97.12 188 MET A O 1
ATOM 1458 N N . THR A 1 189 ? -11.623 6.382 21.008 1.00 97.06 189 THR A N 1
ATOM 1459 C CA . THR A 1 189 ? -11.138 5.954 22.339 1.00 97.06 189 THR A CA 1
ATOM 1460 C C . THR A 1 189 ? -11.730 4.613 22.803 1.00 97.06 189 THR A C 1
ATOM 1462 O O . THR A 1 189 ? -10.953 3.739 23.181 1.00 97.06 189 THR A O 1
ATOM 1465 N N . PRO A 1 190 ? -13.058 4.372 22.748 1.00 97.56 190 PRO A N 1
ATOM 1466 C CA . PRO A 1 190 ? -13.607 3.054 23.075 1.00 97.56 190 PRO A CA 1
ATOM 1467 C C . PRO A 1 190 ? -13.101 1.931 22.162 1.00 97.56 190 PRO A C 1
ATOM 1469 O O . PRO A 1 190 ? -12.920 0.814 22.625 1.00 97.56 190 PRO A O 1
ATOM 1472 N N . PHE A 1 191 ? -12.872 2.222 20.880 1.00 97.81 191 PHE A N 1
ATOM 1473 C CA . PHE A 1 191 ? -12.320 1.257 19.929 1.00 97.81 191 PHE A CA 1
ATOM 1474 C C . PHE A 1 191 ? -10.878 0.863 20.275 1.00 97.81 191 PHE A C 1
ATOM 1476 O O . PHE A 1 191 ? -10.555 -0.321 20.322 1.00 97.81 191 PHE A O 1
ATOM 1483 N N . LEU A 1 192 ? -10.026 1.850 20.563 1.00 97.25 192 LEU A N 1
ATOM 1484 C CA . LEU A 1 192 ? -8.640 1.632 20.977 1.00 97.25 192 LEU A CA 1
ATOM 1485 C C . LEU A 1 192 ? -8.571 0.870 22.304 1.00 97.25 192 LEU A C 1
ATOM 1487 O O . LEU A 1 192 ? -7.811 -0.083 22.426 1.00 97.25 192 LEU A O 1
ATOM 1491 N N . SER A 1 193 ? -9.433 1.216 23.264 1.00 97.06 193 SER A N 1
ATOM 1492 C CA . SER A 1 193 ? -9.528 0.491 24.534 1.00 97.06 193 SER A CA 1
ATOM 1493 C C . SER A 1 193 ? -9.908 -0.981 24.336 1.00 97.06 193 SER A C 1
ATOM 1495 O O . SER A 1 193 ? -9.368 -1.857 25.014 1.00 97.06 193 SER A O 1
ATOM 1497 N N . ASP A 1 194 ? -10.801 -1.278 23.395 1.00 96.62 194 ASP A N 1
ATOM 1498 C CA . ASP A 1 194 ? -11.180 -2.650 23.067 1.00 96.62 194 ASP A CA 1
ATOM 1499 C C . ASP A 1 194 ? -10.039 -3.432 22.399 1.00 96.62 194 ASP A C 1
ATOM 1501 O O . ASP A 1 194 ? -9.903 -4.628 22.658 1.00 96.62 194 ASP A O 1
ATOM 1505 N N . LEU A 1 195 ? -9.180 -2.789 21.594 1.00 95.75 195 LEU A N 1
ATOM 1506 C CA . LEU A 1 195 ? -7.966 -3.415 21.038 1.00 95.75 195 LEU A CA 1
ATOM 1507 C C . LEU A 1 195 ? -6.980 -3.894 22.115 1.00 95.75 195 LEU A C 1
ATOM 1509 O O . LEU A 1 195 ? -6.101 -4.693 21.799 1.00 95.75 195 LEU A O 1
ATOM 1513 N N . ASP A 1 196 ? -7.132 -3.450 23.362 1.00 94.94 196 ASP A N 1
ATOM 1514 C CA . ASP A 1 196 ? -6.270 -3.849 24.476 1.00 94.94 196 ASP A CA 1
ATOM 1515 C C . ASP A 1 196 ? -6.934 -4.736 25.525 1.00 94.94 196 ASP A C 1
ATOM 1517 O O . ASP A 1 196 ? -6.257 -5.500 26.209 1.00 94.94 196 ASP A O 1
ATOM 1521 N N . THR A 1 197 ? -8.252 -4.648 25.673 1.00 90.25 197 THR A N 1
ATOM 1522 C CA . THR A 1 197 ? -8.953 -5.242 26.824 1.00 90.25 197 THR A CA 1
ATOM 1523 C C . THR A 1 197 ? -9.818 -6.447 26.480 1.00 90.25 197 THR A C 1
ATOM 1525 O O . THR A 1 197 ? -10.332 -7.101 27.382 1.00 90.25 197 THR A O 1
ATOM 1528 N N . GLN A 1 198 ? -10.007 -6.756 25.197 1.00 81.75 198 GLN A N 1
ATOM 1529 C CA . GLN A 1 198 ? -10.884 -7.853 24.795 1.00 81.75 198 GLN A CA 1
ATOM 1530 C C . GLN A 1 198 ? -10.210 -9.231 24.895 1.00 81.75 198 GLN A C 1
ATOM 1532 O O . GLN A 1 198 ? -9.089 -9.419 24.413 1.00 81.75 198 GLN A O 1
ATOM 1537 N N . ASP A 1 199 ? -10.953 -10.206 25.422 1.00 83.31 199 ASP A N 1
ATOM 1538 C CA . ASP A 1 199 ? -10.537 -11.615 25.483 1.00 83.31 199 ASP A CA 1
ATOM 1539 C C . ASP A 1 199 ? -10.773 -12.363 24.159 1.00 83.31 199 ASP A C 1
ATOM 1541 O O . ASP A 1 199 ? -10.039 -13.292 23.823 1.00 83.31 199 ASP A O 1
ATOM 1545 N N . ASP A 1 200 ? -11.779 -11.945 23.382 1.00 90.19 200 ASP A N 1
ATOM 1546 C CA . ASP A 1 200 ? -12.078 -12.546 22.081 1.00 90.19 200 ASP A CA 1
ATOM 1547 C C . ASP A 1 200 ? -10.971 -12.246 21.062 1.00 90.19 200 ASP A C 1
ATOM 1549 O O . ASP A 1 200 ? -10.477 -11.116 20.964 1.00 90.19 200 ASP A O 1
ATOM 1553 N N . ARG A 1 201 ? -10.647 -13.239 20.225 1.00 94.12 201 ARG A N 1
ATOM 1554 C CA . ARG A 1 201 ? -9.707 -13.045 19.115 1.00 94.12 201 ARG A CA 1
ATOM 1555 C C . ARG A 1 201 ? -10.283 -12.082 18.083 1.00 94.12 201 ARG A C 1
ATOM 1557 O O . ARG A 1 201 ? -11.437 -12.222 17.660 1.00 94.12 201 ARG A O 1
ATOM 1564 N N . THR A 1 202 ? -9.457 -11.150 17.626 1.00 95.31 202 THR A N 1
ATOM 1565 C CA . THR A 1 202 ? -9.782 -10.233 16.529 1.00 95.31 202 THR A CA 1
ATOM 1566 C C . THR A 1 202 ? -9.069 -10.679 15.259 1.00 95.31 202 THR A C 1
ATOM 1568 O O . THR A 1 202 ? -7.846 -10.651 15.185 1.00 95.31 202 THR A O 1
ATOM 1571 N N . GLY A 1 203 ? -9.833 -11.088 14.245 1.00 93.62 203 GLY A N 1
ATOM 1572 C CA . GLY A 1 203 ? -9.279 -11.439 12.933 1.00 93.62 203 GLY A CA 1
ATOM 1573 C C . GLY A 1 203 ? -9.107 -10.213 12.037 1.00 93.62 203 GLY A C 1
ATOM 1574 O O . GLY A 1 203 ? -8.110 -10.088 11.334 1.00 93.62 203 GLY A O 1
ATOM 1575 N N . LEU A 1 204 ? -10.054 -9.274 12.097 1.00 95.31 204 LEU A N 1
ATOM 1576 C CA . LEU A 1 204 ? -10.033 -8.056 11.289 1.00 95.31 204 LEU A CA 1
ATOM 1577 C C . LEU A 1 204 ? -10.262 -6.830 12.166 1.00 95.31 204 LEU A C 1
ATOM 1579 O O . LEU A 1 204 ? -11.258 -6.740 12.883 1.00 95.31 204 LEU A O 1
ATOM 1583 N N . VAL A 1 205 ? -9.372 -5.859 12.035 1.00 97.25 205 VAL A N 1
ATOM 1584 C CA . VAL A 1 205 ? -9.529 -4.505 12.551 1.00 97.25 205 VAL A CA 1
ATOM 1585 C C . VAL A 1 205 ? -9.892 -3.600 11.378 1.00 97.25 205 VAL A C 1
ATOM 1587 O O . VAL A 1 205 ? -9.118 -3.470 10.435 1.00 97.25 205 VAL A O 1
ATOM 1590 N N . TYR A 1 206 ? -11.074 -2.990 11.404 1.00 97.44 206 TYR A N 1
ATOM 1591 C CA . TYR A 1 206 ? -11.578 -2.143 10.320 1.00 97.44 206 TYR A CA 1
ATOM 1592 C C . TYR A 1 206 ? -11.693 -0.686 10.766 1.00 97.44 206 TYR A C 1
ATOM 1594 O O . TYR A 1 206 ? -12.337 -0.389 11.768 1.00 97.44 206 TYR A O 1
ATOM 1602 N N . LEU A 1 207 ? -11.109 0.239 10.014 1.00 97.31 207 LEU A N 1
ATOM 1603 C CA . LEU A 1 207 ? -11.257 1.672 10.245 1.00 97.31 207 LEU A CA 1
ATOM 1604 C C . LEU A 1 207 ? -11.856 2.304 8.992 1.00 97.31 207 LEU A C 1
ATOM 1606 O O . LEU A 1 207 ? -11.165 2.470 7.992 1.00 97.31 207 LEU A O 1
ATOM 1610 N N . GLY A 1 208 ? -13.144 2.637 9.056 1.00 95.56 208 GLY A N 1
ATOM 1611 C CA . GLY A 1 208 ? -13.826 3.438 8.043 1.00 95.56 208 GLY A CA 1
ATOM 1612 C C . GLY A 1 208 ? -13.855 4.890 8.492 1.00 95.56 208 GLY A C 1
ATOM 1613 O O . GLY A 1 208 ? -14.682 5.258 9.328 1.00 95.56 208 GLY A O 1
ATOM 1614 N N . CYS A 1 209 ? -12.940 5.713 7.990 1.00 94.56 209 CYS A N 1
ATOM 1615 C CA . CYS A 1 209 ? -12.820 7.108 8.405 1.00 94.56 209 CYS A CA 1
ATOM 1616 C C . CYS A 1 209 ? -12.058 7.955 7.385 1.00 94.56 209 CYS A C 1
ATOM 1618 O O . CYS A 1 209 ? -11.551 7.453 6.389 1.00 94.56 209 CYS A O 1
ATOM 1620 N N . HIS A 1 210 ? -11.958 9.256 7.652 1.00 92.12 210 HIS A N 1
ATOM 1621 C CA . HIS A 1 210 ? -11.123 10.146 6.853 1.00 92.12 210 HIS A CA 1
ATOM 1622 C C . HIS A 1 210 ? -9.656 10.020 7.253 1.00 92.12 210 HIS A C 1
ATOM 1624 O O . HIS A 1 210 ? -9.327 9.921 8.437 1.00 92.12 210 HIS A O 1
ATOM 1630 N N . GLY A 1 211 ? -8.778 10.046 6.257 1.00 90.56 211 GLY A N 1
ATOM 1631 C CA . GLY A 1 211 ? -7.340 10.187 6.440 1.00 90.56 211 GLY A CA 1
ATOM 1632 C C . GLY A 1 211 ? -6.901 11.557 5.947 1.00 90.56 211 GLY A C 1
ATOM 1633 O O . GLY A 1 211 ? -7.339 11.997 4.882 1.00 90.56 211 GLY A O 1
ATOM 1634 N N . THR A 1 212 ? -6.035 12.222 6.708 1.00 88.56 212 THR A N 1
ATOM 1635 C CA . THR A 1 212 ? -5.348 13.432 6.245 1.00 88.56 212 THR A CA 1
ATOM 1636 C C . THR A 1 212 ? -3.868 13.135 6.148 1.00 88.56 212 THR A C 1
ATOM 1638 O O . THR A 1 212 ? -3.279 12.530 7.049 1.00 88.56 212 THR A O 1
ATOM 1641 N N . TYR A 1 213 ? -3.273 13.577 5.048 1.00 86.81 213 TYR A N 1
ATOM 1642 C CA . TYR A 1 213 ? -1.858 13.424 4.784 1.00 86.81 213 TYR A CA 1
ATOM 1643 C C . TYR A 1 213 ? -1.177 14.791 4.749 1.00 86.81 213 TYR A C 1
ATOM 1645 O O . TYR A 1 213 ? -1.641 15.705 4.068 1.00 86.81 213 TYR A O 1
ATOM 1653 N N . GLY A 1 214 ? -0.047 14.900 5.442 1.00 85.81 214 GLY A N 1
ATOM 1654 C CA . GLY A 1 214 ? 0.869 16.031 5.365 1.00 85.81 214 GLY A CA 1
ATOM 1655 C C . GLY A 1 214 ? 2.289 15.559 5.063 1.00 85.81 214 GLY A C 1
ATOM 1656 O O . GLY A 1 214 ? 2.585 14.370 5.120 1.00 85.81 214 GLY A O 1
ATOM 1657 N N . ASP A 1 215 ? 3.195 16.495 4.787 1.00 86.50 215 ASP A N 1
ATOM 1658 C CA . ASP A 1 215 ? 4.582 16.180 4.396 1.00 86.50 215 ASP A CA 1
ATOM 1659 C C . ASP A 1 215 ? 5.455 15.649 5.547 1.00 86.50 215 ASP A C 1
ATOM 1661 O O . ASP A 1 215 ? 6.616 15.291 5.354 1.00 86.50 215 ASP A O 1
ATOM 1665 N N . THR A 1 216 ? 4.917 15.618 6.767 1.00 89.75 216 THR A N 1
ATOM 1666 C CA . THR A 1 216 ? 5.622 15.196 7.980 1.00 89.75 216 THR A CA 1
ATOM 1667 C C . THR A 1 216 ? 4.699 14.382 8.880 1.00 89.75 216 THR A C 1
ATOM 1669 O O . THR A 1 216 ? 3.478 14.514 8.804 1.00 89.75 216 THR A O 1
ATOM 1672 N N . VAL A 1 217 ? 5.281 13.575 9.775 1.00 90.12 217 VAL A N 1
ATOM 1673 C CA . VAL A 1 217 ? 4.534 12.707 10.707 1.00 90.12 217 VAL A CA 1
ATOM 1674 C C . VAL A 1 217 ? 3.446 13.456 11.501 1.00 90.12 217 VAL A C 1
ATOM 1676 O O . VAL A 1 217 ? 2.336 12.934 11.584 1.00 90.12 217 VAL A O 1
ATOM 1679 N N . PRO A 1 218 ? 3.680 14.673 12.039 1.00 90.62 218 PRO A N 1
ATOM 1680 C CA . PRO A 1 218 ? 2.635 15.424 12.744 1.00 90.62 218 PRO A CA 1
ATOM 1681 C C . PRO A 1 218 ? 1.428 15.810 11.880 1.00 90.62 218 PRO A C 1
ATOM 1683 O O . PRO A 1 218 ? 0.356 16.061 12.421 1.00 90.62 218 PRO A O 1
ATOM 1686 N N . GLY A 1 219 ? 1.591 15.869 10.555 1.00 91.12 219 GLY A N 1
ATOM 1687 C CA . GLY A 1 219 ? 0.510 16.164 9.612 1.00 91.12 219 GLY A CA 1
ATOM 1688 C C . GLY A 1 219 ? -0.351 14.953 9.248 1.00 91.12 219 GLY A C 1
ATOM 1689 O O . GLY A 1 2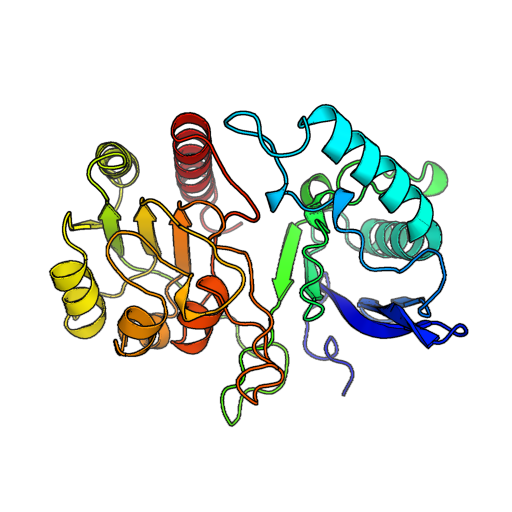19 ? -1.276 15.093 8.453 1.00 91.12 219 GLY A O 1
ATOM 1690 N N . LEU A 1 220 ? -0.046 13.769 9.787 1.00 94.31 220 LEU A N 1
ATOM 1691 C CA . LEU A 1 220 ? -0.799 12.547 9.527 1.00 94.31 220 LEU A CA 1
ATOM 1692 C C . LEU A 1 220 ? -1.921 12.384 10.556 1.00 94.31 220 LEU A C 1
ATOM 1694 O O . LEU A 1 220 ? -1.656 12.269 11.758 1.00 94.31 220 LEU A O 1
ATOM 1698 N N . THR A 1 221 ? -3.165 12.289 10.084 1.00 95.75 221 THR A N 1
ATOM 1699 C CA . THR A 1 221 ? -4.329 11.980 10.933 1.00 95.75 221 THR A CA 1
ATOM 1700 C C . THR A 1 221 ? -5.188 10.866 10.348 1.00 95.75 221 THR A C 1
ATOM 1702 O O . THR A 1 221 ? -5.323 10.753 9.131 1.00 95.75 221 THR A O 1
ATOM 1705 N N . LEU A 1 222 ? -5.805 10.075 11.222 1.00 95.12 222 LEU A N 1
ATOM 1706 C CA . LEU A 1 222 ? -6.751 9.020 10.878 1.00 95.12 222 LEU A CA 1
ATOM 1707 C C . LEU A 1 222 ? -7.972 9.133 11.796 1.00 95.12 222 LEU A C 1
ATOM 1709 O O . LEU A 1 222 ? -7.865 8.967 13.013 1.00 95.12 222 LEU A O 1
ATOM 1713 N N . GLY A 1 223 ? -9.132 9.447 11.219 1.00 94.06 223 GLY A N 1
ATOM 1714 C CA . GLY A 1 223 ? -10.295 9.886 11.986 1.00 94.06 223 GLY A CA 1
ATOM 1715 C C . GLY A 1 223 ? -9.976 11.151 12.786 1.00 94.06 223 GLY A C 1
ATOM 1716 O O . GLY A 1 223 ? -9.497 12.140 12.238 1.00 94.06 223 GLY A O 1
ATOM 1717 N N . ASP A 1 224 ? -10.220 11.103 14.093 1.00 93.88 224 ASP A N 1
ATOM 1718 C CA . ASP A 1 224 ? -9.985 12.192 15.045 1.00 93.88 224 ASP A CA 1
ATOM 1719 C C . ASP A 1 224 ? -8.676 12.035 15.846 1.00 93.88 224 ASP A C 1
ATOM 1721 O O . ASP A 1 224 ? -8.542 12.601 16.933 1.00 93.88 224 ASP A O 1
ATOM 1725 N N . ARG A 1 225 ? -7.716 11.238 15.353 1.00 96.94 225 ARG A N 1
ATOM 1726 C CA . ARG A 1 225 ? -6.409 11.032 15.996 1.00 96.94 225 ARG A CA 1
ATOM 1727 C C . ARG A 1 225 ? -5.253 11.317 15.053 1.00 96.94 225 ARG A C 1
ATOM 1729 O O . ARG A 1 225 ? -5.288 10.993 13.866 1.00 96.94 225 ARG A O 1
ATOM 1736 N N . THR A 1 226 ? -4.193 11.875 15.611 1.00 96.69 226 THR A N 1
ATOM 1737 C CA . THR A 1 226 ? -2.887 12.005 14.968 1.00 96.69 226 THR A CA 1
ATOM 1738 C C . THR A 1 226 ? -2.140 10.673 14.966 1.00 96.69 226 THR A C 1
ATOM 1740 O O . THR A 1 226 ? -2.393 9.780 15.781 1.00 96.69 226 THR A O 1
ATOM 1743 N N . TRP A 1 227 ? -1.149 10.551 14.084 1.00 95.56 227 TRP A N 1
ATOM 1744 C CA . TRP A 1 227 ? -0.226 9.415 14.104 1.00 95.56 227 TRP A CA 1
ATOM 1745 C C . TRP A 1 227 ? 0.474 9.255 15.461 1.00 95.56 227 TRP A C 1
ATOM 1747 O O . TRP A 1 227 ? 0.631 8.134 15.935 1.00 95.56 227 TRP A O 1
ATOM 1757 N N . ALA A 1 228 ? 0.863 10.358 16.111 1.00 94.69 228 ALA A N 1
ATOM 1758 C CA . ALA A 1 228 ? 1.566 10.322 17.394 1.00 94.69 228 ALA A CA 1
ATOM 1759 C C . ALA A 1 228 ? 0.685 9.784 18.532 1.00 94.69 228 ALA A C 1
ATOM 1761 O O . ALA A 1 228 ? 1.158 8.974 19.329 1.00 94.69 228 ALA A O 1
ATOM 1762 N N . GLU A 1 229 ? -0.589 10.182 18.576 1.00 97.06 229 GLU A N 1
ATOM 1763 C CA . GLU A 1 229 ? -1.557 9.659 19.547 1.00 97.06 229 GLU A CA 1
ATOM 1764 C C . GLU A 1 229 ? -1.773 8.158 19.344 1.00 97.06 229 GLU A C 1
ATOM 1766 O O . GLU A 1 229 ? -1.596 7.391 20.284 1.00 97.06 229 GLU A O 1
ATOM 1771 N N . LEU A 1 230 ? -2.032 7.715 18.106 1.00 97.00 230 LEU A N 1
ATOM 1772 C CA . LEU A 1 230 ? -2.158 6.284 17.795 1.00 97.00 230 LEU A CA 1
ATOM 1773 C C . LEU A 1 230 ? -0.872 5.510 18.105 1.00 97.00 230 LEU A C 1
ATOM 1775 O O . LEU A 1 230 ? -0.915 4.363 18.542 1.00 97.00 230 LEU A O 1
ATOM 1779 N N . ASN A 1 231 ? 0.295 6.116 17.896 1.00 95.06 231 ASN A N 1
ATOM 1780 C CA . ASN A 1 231 ? 1.567 5.480 18.211 1.00 95.06 231 ASN A CA 1
ATOM 1781 C C . ASN A 1 231 ? 1.720 5.234 19.723 1.00 95.06 231 ASN A C 1
ATOM 1783 O O . ASN A 1 231 ? 2.333 4.232 20.094 1.00 95.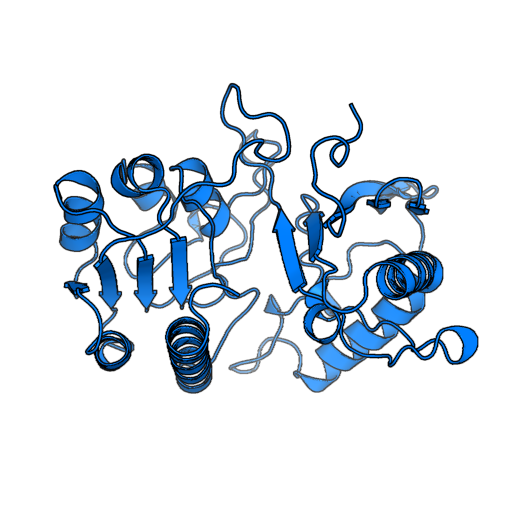06 231 ASN A O 1
ATOM 1787 N N . GLY A 1 232 ? 1.139 6.093 20.567 1.00 95.88 232 GLY A N 1
ATOM 1788 C CA . GLY A 1 232 ? 1.123 5.944 22.025 1.00 95.88 232 GLY A CA 1
ATOM 1789 C C . GLY A 1 232 ? 0.238 4.806 22.546 1.00 95.88 232 GLY A C 1
ATOM 1790 O O . GLY A 1 232 ? 0.467 4.332 23.655 1.00 95.88 232 GLY A O 1
ATOM 1791 N N . GLU A 1 233 ? -0.722 4.330 21.752 1.00 97.00 233 GLU A N 1
ATOM 1792 C CA . GLU A 1 233 ? -1.655 3.267 22.152 1.00 97.00 233 GLU A CA 1
ATOM 1793 C C . GLU A 1 233 ? -1.022 1.870 22.021 1.00 97.00 233 GLU A C 1
ATOM 1795 O O . GLU A 1 233 ? -0.388 1.596 21.000 1.00 97.00 233 GLU A O 1
ATOM 1800 N N . PRO A 1 234 ? -1.183 0.942 22.976 1.00 95.12 234 PRO A N 1
ATOM 1801 C CA . PRO A 1 234 ? -0.562 -0.383 22.887 1.00 95.12 234 PRO A CA 1
ATOM 1802 C C . PRO A 1 234 ? -1.092 -1.248 21.729 1.00 95.12 234 PRO A C 1
ATOM 1804 O O . PRO A 1 234 ? -0.285 -1.805 20.981 1.00 95.12 234 PRO A O 1
ATOM 1807 N N . MET A 1 235 ? -2.416 -1.331 21.549 1.00 96.38 235 MET A N 1
ATOM 1808 C CA . MET A 1 235 ? -3.094 -2.157 20.529 1.00 96.38 235 MET A CA 1
ATOM 1809 C C . MET A 1 235 ? -2.668 -3.639 20.540 1.00 96.38 235 MET A C 1
ATOM 1811 O O . MET A 1 235 ? -2.414 -4.256 19.502 1.00 96.38 235 MET A O 1
ATOM 1815 N N . SER A 1 236 ? -2.565 -4.218 21.729 1.00 95.06 236 SER A N 1
ATOM 1816 C CA . SER A 1 236 ? -2.026 -5.554 21.996 1.00 95.06 236 SER A CA 1
ATOM 1817 C C . SER A 1 236 ? -2.730 -6.693 21.248 1.00 95.06 236 SER A C 1
ATOM 1819 O O . SER A 1 236 ? -2.068 -7.684 20.914 1.00 95.06 236 SER A O 1
ATOM 1821 N N . ALA A 1 237 ? -4.017 -6.551 20.905 1.00 94.50 237 ALA A N 1
ATOM 1822 C CA . ALA A 1 237 ? -4.734 -7.520 20.073 1.00 94.50 237 ALA A CA 1
ATOM 1823 C C . ALA A 1 237 ? -4.066 -7.736 18.706 1.00 94.50 237 ALA A C 1
ATOM 1825 O O . ALA A 1 237 ? -4.041 -8.868 18.232 1.00 94.50 237 ALA A O 1
ATOM 1826 N N . LEU A 1 238 ? -3.456 -6.700 18.109 1.00 94.38 238 LEU A N 1
ATOM 1827 C CA . LEU A 1 238 ? -2.815 -6.807 16.793 1.00 94.38 238 LEU A CA 1
ATOM 1828 C C . LEU A 1 238 ? -1.727 -7.876 16.797 1.00 94.38 238 LEU A C 1
ATOM 1830 O O . LEU A 1 238 ? -1.769 -8.795 15.989 1.00 94.38 238 LEU A O 1
ATOM 1834 N N . ARG A 1 239 ? -0.798 -7.801 17.756 1.00 91.69 239 ARG A N 1
ATOM 1835 C CA . ARG A 1 239 ? 0.276 -8.788 17.912 1.00 91.69 239 ARG A CA 1
ATOM 1836 C C . ARG A 1 239 ? -0.243 -10.148 18.363 1.00 91.69 239 ARG A C 1
ATOM 1838 O O . ARG A 1 239 ? 0.223 -11.170 17.866 1.00 91.69 239 ARG A O 1
ATOM 1845 N N . ARG A 1 240 ? -1.160 -10.163 19.335 1.00 92.12 240 ARG A N 1
ATOM 1846 C CA . ARG A 1 240 ? -1.693 -11.396 19.936 1.00 92.12 240 ARG A CA 1
ATOM 1847 C C . ARG A 1 240 ? -2.435 -12.252 18.911 1.00 92.12 240 ARG A C 1
ATOM 1849 O O . ARG A 1 240 ? -2.234 -13.464 18.860 1.00 92.12 240 ARG A O 1
ATOM 1856 N N . ASP A 1 241 ? -3.279 -11.615 18.110 1.00 92.94 241 ASP A N 1
ATOM 1857 C CA . ASP A 1 241 ? -4.190 -12.289 17.185 1.00 92.94 241 ASP A CA 1
ATOM 1858 C C . ASP A 1 241 ? -3.694 -12.243 15.734 1.00 92.94 241 ASP A C 1
ATOM 1860 O O . ASP A 1 241 ? -4.321 -12.837 14.862 1.00 92.94 241 ASP A O 1
ATOM 1864 N N . ARG A 1 242 ? -2.569 -11.553 15.478 1.00 91.50 242 ARG A N 1
ATOM 1865 C CA . ARG A 1 242 ? -2.042 -11.252 14.135 1.00 91.50 242 ARG A CA 1
ATOM 1866 C C . ARG A 1 242 ? -3.112 -10.646 13.228 1.00 91.50 242 ARG A C 1
ATOM 1868 O O . ARG A 1 242 ? -3.187 -10.974 12.045 1.00 91.50 242 ARG A O 1
ATOM 1875 N N . SER A 1 243 ? -3.948 -9.770 13.786 1.00 94.12 243 SER A N 1
ATOM 1876 C CA . SER A 1 243 ? -5.108 -9.227 13.084 1.00 94.12 243 SER A CA 1
ATOM 1877 C C . SER A 1 243 ? -4.696 -8.527 11.793 1.00 94.12 243 SER A C 1
ATOM 1879 O O . SER A 1 243 ? -3.702 -7.793 11.757 1.00 94.12 243 SER A O 1
ATOM 1881 N N . LEU A 1 244 ? -5.500 -8.703 10.747 1.00 94.88 244 LEU A N 1
ATOM 1882 C CA . LEU A 1 244 ? -5.424 -7.848 9.571 1.00 94.88 244 LEU A CA 1
ATOM 1883 C C . LEU A 1 244 ? -6.026 -6.488 9.907 1.00 94.88 244 LEU A C 1
ATOM 1885 O O . LEU A 1 244 ? -7.056 -6.410 10.578 1.00 94.88 244 LEU A O 1
ATOM 1889 N N . VAL A 1 245 ? -5.411 -5.416 9.417 1.00 96.75 245 VAL A N 1
ATOM 1890 C CA . VAL A 1 245 ? -5.925 -4.054 9.581 1.00 96.75 245 VAL A CA 1
ATOM 1891 C C . VAL A 1 245 ? -6.366 -3.517 8.227 1.00 96.75 245 VAL A C 1
ATOM 1893 O O . VAL A 1 245 ? -5.557 -3.368 7.319 1.00 96.75 245 VAL A O 1
ATOM 1896 N N . CYS A 1 246 ? -7.646 -3.200 8.074 1.00 96.38 246 CYS A N 1
ATOM 1897 C CA . CYS A 1 246 ? -8.177 -2.535 6.892 1.00 96.38 246 CYS A CA 1
ATOM 1898 C C . CYS A 1 246 ? -8.438 -1.061 7.208 1.00 96.38 246 CYS A C 1
ATOM 1900 O O . CYS A 1 246 ? -9.328 -0.732 7.995 1.00 96.38 246 CYS A O 1
ATOM 1902 N N . LEU A 1 247 ? -7.646 -0.184 6.596 1.00 95.94 247 LEU A N 1
ATOM 1903 C CA . LEU A 1 247 ? -7.776 1.265 6.686 1.00 95.94 247 LEU A CA 1
ATOM 1904 C C . LEU A 1 247 ? -8.538 1.755 5.458 1.00 95.94 247 LEU A C 1
ATOM 1906 O O . LEU A 1 247 ? -7.946 2.080 4.427 1.00 95.94 247 LEU A O 1
ATOM 1910 N N . ASN A 1 248 ? -9.863 1.804 5.562 1.00 93.75 248 ASN A N 1
ATOM 1911 C CA . ASN A 1 248 ? -10.703 2.417 4.544 1.00 93.75 248 ASN A CA 1
ATOM 1912 C C . ASN A 1 248 ? -10.721 3.941 4.745 1.00 93.75 248 ASN A C 1
ATOM 1914 O O . ASN A 1 248 ? -11.710 4.515 5.204 1.00 93.75 248 ASN A O 1
ATOM 1918 N N . ALA A 1 249 ? -9.569 4.558 4.475 1.00 91.94 249 ALA A N 1
ATOM 1919 C CA . ALA A 1 249 ? -9.297 5.975 4.668 1.00 91.94 249 ALA A CA 1
ATOM 1920 C C . ALA A 1 249 ? -8.290 6.470 3.627 1.00 91.94 249 ALA A C 1
ATOM 1922 O O . ALA A 1 249 ? -7.278 5.802 3.404 1.00 91.94 249 ALA A O 1
ATOM 1923 N N . CYS A 1 250 ? -8.540 7.643 3.039 1.00 91.00 250 CYS A N 1
ATOM 1924 C CA . CYS A 1 250 ? -7.667 8.274 2.045 1.00 91.00 250 CYS A CA 1
ATOM 1925 C C . CYS A 1 250 ? -6.204 8.329 2.497 1.00 91.00 250 CYS A C 1
ATOM 1927 O O . CYS A 1 250 ? -5.917 8.597 3.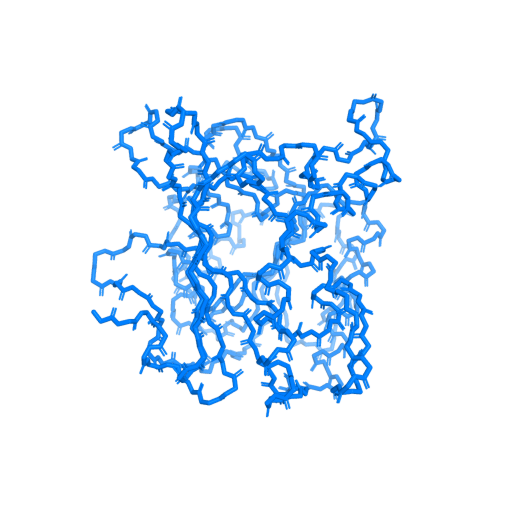663 1.00 91.00 250 CYS A O 1
ATOM 1929 N N . ASP A 1 251 ? -5.282 8.086 1.561 1.00 89.31 251 ASP A N 1
ATOM 1930 C CA . ASP A 1 251 ? -3.831 8.192 1.779 1.00 89.31 251 ASP A CA 1
ATOM 1931 C C . ASP A 1 251 ? -3.267 7.305 2.919 1.00 89.31 251 ASP A C 1
ATOM 1933 O O . ASP A 1 251 ? -2.098 7.426 3.284 1.00 89.31 251 ASP A O 1
ATOM 1937 N N . SER A 1 252 ? -4.054 6.366 3.459 1.00 92.19 252 SER A N 1
ATOM 1938 C CA . SER A 1 252 ? -3.674 5.493 4.585 1.00 92.19 252 SER A CA 1
ATOM 1939 C C . SER A 1 252 ? -2.459 4.596 4.320 1.00 92.19 252 SER A C 1
ATOM 1941 O O . SER A 1 252 ? -1.793 4.153 5.261 1.00 92.19 252 SER A O 1
ATOM 1943 N N . GLY A 1 253 ? -2.163 4.329 3.047 1.00 91.75 253 GLY A N 1
ATOM 1944 C CA . GLY A 1 253 ? -1.022 3.532 2.602 1.00 91.75 253 GLY A CA 1
ATOM 1945 C C . GLY A 1 253 ? 0.227 4.336 2.264 1.00 91.75 253 GLY A C 1
ATOM 1946 O O . GLY A 1 253 ? 1.211 3.748 1.822 1.00 91.75 253 GLY A O 1
ATOM 1947 N N . ARG A 1 254 ? 0.188 5.663 2.414 1.00 91.19 254 ARG A N 1
ATOM 1948 C CA . ARG A 1 254 ? 1.326 6.533 2.110 1.00 91.19 254 ARG A CA 1
ATOM 1949 C C . ARG A 1 254 ? 2.284 6.636 3.285 1.00 91.19 254 ARG A C 1
ATOM 1951 O O . ARG A 1 254 ? 1.910 6.443 4.445 1.00 91.19 254 ARG A O 1
ATOM 1958 N N . PHE A 1 255 ? 3.521 7.000 2.963 1.00 91.25 255 PHE A N 1
ATOM 1959 C CA . PHE A 1 255 ? 4.575 7.176 3.945 1.00 91.25 255 PHE A CA 1
ATOM 1960 C C . PHE A 1 255 ? 5.263 8.528 3.805 1.00 91.25 255 PHE A C 1
ATOM 1962 O O . PHE A 1 255 ? 5.576 8.966 2.702 1.00 91.25 255 PHE A O 1
ATOM 1969 N N . VAL A 1 256 ? 5.590 9.131 4.943 1.00 91.19 256 VAL A N 1
ATOM 1970 C CA . VAL A 1 256 ? 6.462 10.300 5.030 1.00 91.19 256 VAL A CA 1
ATOM 1971 C C . VAL A 1 256 ? 7.899 9.868 5.303 1.00 91.19 256 VAL A C 1
ATOM 1973 O O . VAL A 1 256 ? 8.159 8.898 6.021 1.00 91.19 256 VAL A O 1
ATOM 1976 N N . ASP A 1 257 ? 8.844 10.612 4.738 1.00 89.19 257 ASP A N 1
ATOM 1977 C CA . ASP A 1 257 ? 10.271 10.437 4.986 1.00 89.19 257 ASP A CA 1
ATOM 1978 C C . ASP A 1 257 ? 10.644 11.055 6.339 1.00 89.19 257 ASP A C 1
ATOM 1980 O O . ASP A 1 257 ? 10.582 12.275 6.512 1.00 89.19 257 ASP A O 1
ATOM 1984 N N . ASN A 1 258 ? 11.035 10.220 7.304 1.00 87.44 258 ASN A N 1
ATOM 1985 C CA . ASN A 1 258 ? 11.280 10.668 8.671 1.00 87.44 258 ASN A CA 1
ATOM 1986 C C . ASN A 1 258 ? 12.724 11.111 8.951 1.00 87.44 258 ASN A C 1
ATOM 1988 O O . ASN A 1 258 ? 13.083 11.386 10.100 1.00 87.44 258 ASN A O 1
ATOM 1992 N N . ARG A 1 259 ? 13.572 11.232 7.919 1.00 84.81 259 ARG A N 1
ATOM 1993 C CA . ARG A 1 259 ? 15.002 11.560 8.096 1.00 84.81 259 ARG A CA 1
ATOM 1994 C C . ARG A 1 259 ? 15.236 12.904 8.769 1.00 84.81 259 ARG A C 1
ATOM 1996 O O . ARG A 1 259 ? 16.190 13.041 9.530 1.00 84.81 259 ARG A O 1
ATOM 2003 N N . ALA A 1 260 ? 14.347 13.872 8.554 1.00 81.50 260 ALA A N 1
ATOM 2004 C CA . ALA A 1 260 ? 14.408 15.172 9.223 1.00 81.50 260 ALA A CA 1
ATOM 2005 C C . ALA A 1 260 ? 14.285 15.073 10.757 1.00 81.50 260 ALA A C 1
ATOM 2007 O O . ALA A 1 260 ? 14.713 15.980 11.464 1.00 81.50 260 ALA A O 1
ATOM 2008 N N . GLN A 1 261 ? 13.738 13.970 11.274 1.00 80.38 261 GLN A N 1
ATOM 2009 C CA . GLN A 1 261 ? 13.585 13.695 12.705 1.00 80.38 261 GLN A CA 1
ATOM 2010 C C . GLN A 1 261 ? 14.696 12.771 13.241 1.00 80.38 261 GLN A C 1
ATOM 2012 O O . GLN A 1 261 ? 14.587 12.240 14.342 1.00 80.38 261 GLN A O 1
ATOM 2017 N N . GLY A 1 262 ? 15.775 12.582 12.471 1.00 81.69 262 GLY A N 1
ATOM 2018 C CA . GLY A 1 262 ? 16.922 11.752 12.852 1.00 81.69 262 GLY A CA 1
ATOM 2019 C C . GLY A 1 262 ? 16.725 10.258 12.606 1.00 81.69 262 GLY A C 1
ATOM 2020 O O . GLY A 1 262 ? 17.526 9.452 13.075 1.00 81.69 262 GLY A O 1
ATOM 2021 N N . GLU A 1 263 ? 15.683 9.875 11.868 1.00 82.81 263 GLU A N 1
ATOM 2022 C CA . GLU A 1 263 ? 15.353 8.481 11.619 1.00 82.81 263 GLU A CA 1
ATOM 2023 C C . GLU A 1 263 ? 15.330 8.158 10.122 1.00 82.81 263 GLU A C 1
ATOM 2025 O O . GLU A 1 263 ? 14.532 8.693 9.362 1.00 82.81 263 GLU A O 1
ATOM 2030 N N . GLU A 1 264 ? 16.163 7.216 9.682 1.00 83.12 264 GLU A N 1
ATOM 2031 C CA . GLU A 1 264 ? 16.176 6.736 8.294 1.00 83.12 264 GLU A CA 1
ATOM 2032 C C . GLU A 1 264 ? 15.032 5.746 8.001 1.00 83.12 264 GLU A C 1
ATOM 2034 O O . GLU A 1 264 ? 15.241 4.631 7.526 1.00 83.12 264 GLU A O 1
ATOM 2039 N N . ALA A 1 265 ? 13.801 6.127 8.325 1.00 85.56 265 ALA A N 1
ATOM 2040 C CA . ALA A 1 265 ? 12.624 5.292 8.143 1.00 85.56 265 ALA A CA 1
ATOM 2041 C C . ALA A 1 265 ? 11.503 6.047 7.439 1.00 85.56 265 ALA A C 1
ATOM 2043 O O . ALA A 1 265 ? 11.364 7.267 7.542 1.00 85.56 265 ALA A O 1
ATOM 2044 N N . LEU A 1 266 ? 10.680 5.269 6.750 1.00 90.81 266 LEU A N 1
ATOM 2045 C CA . LEU A 1 266 ? 9.374 5.698 6.296 1.00 90.81 266 LEU A CA 1
ATOM 2046 C C . LEU A 1 266 ? 8.375 5.525 7.442 1.00 90.81 266 LEU A C 1
ATOM 2048 O O . LEU A 1 266 ? 8.399 4.520 8.156 1.00 90.81 266 LEU A O 1
ATOM 2052 N N . ARG A 1 267 ? 7.512 6.520 7.640 1.00 92.31 267 ARG A N 1
ATOM 2053 C CA . ARG A 1 267 ? 6.468 6.509 8.672 1.00 92.31 267 ARG A CA 1
ATOM 2054 C C . ARG A 1 267 ? 5.108 6.698 8.030 1.00 92.31 267 ARG A C 1
ATOM 2056 O O . ARG A 1 267 ? 4.951 7.516 7.136 1.00 92.31 267 ARG A O 1
ATOM 2063 N N . GLY A 1 268 ? 4.125 5.938 8.479 1.00 93.62 268 GLY A N 1
ATOM 2064 C CA . GLY A 1 268 ? 2.761 5.991 7.960 1.00 93.62 268 GLY A CA 1
ATOM 2065 C C . GLY A 1 268 ? 1.834 5.158 8.830 1.00 93.62 268 GLY A C 1
ATOM 2066 O O . GLY A 1 268 ? 2.289 4.515 9.780 1.00 93.62 268 GLY A O 1
ATOM 2067 N N . PHE A 1 269 ? 0.538 5.157 8.528 1.00 95.56 269 PHE A N 1
ATOM 2068 C CA . PHE A 1 269 ? -0.411 4.351 9.299 1.00 95.56 269 PHE A CA 1
ATOM 2069 C C . PHE A 1 269 ? -0.169 2.858 9.092 1.00 95.56 269 PHE A C 1
ATOM 2071 O O . PHE A 1 269 ? -0.064 2.131 10.076 1.00 95.56 269 PHE A O 1
ATOM 2078 N N . ALA A 1 270 ? 0.023 2.412 7.846 1.00 94.25 270 ALA A N 1
ATOM 2079 C CA . ALA A 1 270 ? 0.354 1.017 7.555 1.00 94.25 270 ALA A CA 1
ATOM 2080 C C . ALA A 1 270 ? 1.567 0.524 8.369 1.00 94.25 270 ALA A C 1
ATOM 2082 O O . ALA A 1 270 ? 1.484 -0.512 9.022 1.00 94.25 270 ALA A O 1
ATOM 2083 N N . GLU A 1 271 ? 2.661 1.297 8.390 1.00 93.44 271 GLU A N 1
ATOM 2084 C CA . GLU A 1 271 ? 3.854 0.973 9.186 1.00 93.44 271 GLU A CA 1
ATOM 2085 C C . GLU A 1 271 ? 3.559 0.953 10.689 1.00 93.44 271 GLU A C 1
ATOM 2087 O O . GLU A 1 271 ? 3.990 0.026 11.369 1.00 93.44 271 GLU A O 1
ATOM 2092 N N . LEU A 1 272 ? 2.800 1.922 11.211 1.00 94.50 272 LEU A N 1
ATOM 2093 C CA . LEU A 1 272 ? 2.442 1.981 12.629 1.00 94.50 272 LEU A CA 1
ATOM 2094 C C . LEU A 1 272 ? 1.721 0.708 13.077 1.00 94.50 272 LEU A C 1
ATOM 2096 O O . LEU A 1 272 ? 2.095 0.127 14.096 1.00 94.50 272 LEU A O 1
ATOM 2100 N N . PHE A 1 273 ? 0.713 0.262 12.325 1.00 95.50 273 PHE A N 1
ATOM 2101 C CA . PHE A 1 273 ? -0.052 -0.939 12.669 1.00 95.50 273 PHE A CA 1
ATOM 2102 C C . PHE A 1 273 ? 0.789 -2.216 12.531 1.00 95.50 273 PHE A C 1
ATOM 2104 O O . PHE A 1 273 ? 0.749 -3.067 13.423 1.00 95.50 273 PHE A O 1
ATOM 2111 N N . LEU A 1 274 ? 1.612 -2.331 11.481 1.00 92.62 274 LEU A N 1
ATOM 2112 C CA . LEU A 1 274 ? 2.540 -3.458 11.317 1.00 92.62 274 LEU A CA 1
ATOM 2113 C C . LEU A 1 274 ? 3.560 -3.519 12.463 1.00 92.62 274 LEU A C 1
ATOM 2115 O O . LEU A 1 274 ? 3.782 -4.584 13.033 1.00 92.62 274 LEU A O 1
ATOM 2119 N N . ARG A 1 275 ? 4.109 -2.375 12.889 1.00 91.06 275 ARG A N 1
ATOM 2120 C CA . ARG A 1 275 ? 5.018 -2.280 14.046 1.00 91.06 275 ARG A CA 1
ATOM 2121 C C . ARG A 1 275 ? 4.367 -2.690 15.362 1.00 91.06 275 ARG A C 1
ATOM 2123 O O . ARG A 1 275 ? 5.034 -3.217 16.251 1.00 91.06 275 ARG A O 1
ATOM 2130 N N . LYS A 1 276 ? 3.055 -2.499 15.488 1.00 92.62 276 LYS A N 1
ATOM 2131 C CA . LYS A 1 276 ? 2.268 -2.985 16.632 1.00 92.62 276 LYS A CA 1
ATOM 2132 C C . LYS A 1 276 ? 1.914 -4.474 16.536 1.00 92.62 276 LYS A C 1
ATOM 2134 O O . LYS A 1 276 ? 1.357 -5.022 17.481 1.00 92.62 276 LYS A O 1
ATOM 2139 N N . GLY A 1 277 ? 2.313 -5.153 15.461 1.00 91.00 277 GLY A N 1
ATOM 2140 C CA . GLY A 1 277 ? 2.195 -6.600 15.293 1.00 91.00 277 GLY A CA 1
ATOM 2141 C C . GLY A 1 277 ? 1.010 -7.054 14.448 1.00 91.00 277 GLY A C 1
ATOM 2142 O O . GLY A 1 277 ? 0.688 -8.238 14.491 1.00 91.00 277 GLY A O 1
ATOM 2143 N N . ALA A 1 278 ? 0.365 -6.153 13.698 1.00 93.38 278 ALA A N 1
ATOM 2144 C CA . ALA A 1 278 ? -0.648 -6.550 12.722 1.00 93.38 278 ALA A CA 1
ATOM 2145 C C . ALA A 1 278 ? -0.083 -7.582 11.730 1.00 93.38 278 ALA A C 1
ATOM 2147 O O . ALA A 1 278 ? 1.063 -7.468 11.295 1.00 93.38 278 ALA A O 1
ATOM 2148 N N . GLY A 1 279 ? -0.899 -8.564 11.338 1.00 90.81 279 GLY A N 1
ATOM 2149 C CA . GLY A 1 279 ? -0.505 -9.588 10.363 1.00 90.81 279 GLY A CA 1
ATOM 2150 C C . GLY A 1 279 ? -0.391 -9.056 8.930 1.00 90.81 279 GLY A C 1
ATOM 2151 O O . GLY A 1 279 ? 0.261 -9.664 8.088 1.00 90.81 279 GLY A O 1
ATOM 2152 N N . GLY A 1 280 ? -1.010 -7.908 8.657 1.00 92.44 280 GLY A N 1
ATOM 2153 C CA . GLY A 1 280 ? -1.021 -7.249 7.358 1.00 92.44 280 GLY A CA 1
ATOM 2154 C C . GLY A 1 280 ? -1.930 -6.023 7.375 1.00 92.44 280 GLY A C 1
ATOM 2155 O O . GLY A 1 280 ? -2.795 -5.895 8.245 1.00 92.44 280 GLY A O 1
ATOM 2156 N N . CYS A 1 281 ? -1.742 -5.131 6.403 1.00 95.06 281 CYS A N 1
ATOM 2157 C CA . CYS A 1 281 ? -2.537 -3.916 6.259 1.00 95.06 281 CYS A CA 1
ATOM 2158 C C . CYS A 1 281 ? -3.135 -3.819 4.849 1.00 95.06 281 CYS A C 1
ATOM 2160 O O . CYS A 1 281 ? -2.420 -3.961 3.859 1.00 95.06 281 CYS A O 1
ATOM 2162 N N . ILE A 1 282 ? -4.431 -3.523 4.767 1.00 94.38 282 ILE A N 1
ATOM 2163 C CA . ILE A 1 282 ? -5.154 -3.195 3.534 1.00 94.38 282 ILE A CA 1
ATOM 2164 C C . ILE A 1 282 ? -5.425 -1.696 3.568 1.00 94.38 282 ILE A C 1
ATOM 2166 O O . ILE A 1 282 ? -6.093 -1.209 4.479 1.00 94.38 282 ILE A O 1
ATOM 2170 N N . VAL A 1 283 ? -4.873 -0.963 2.608 1.00 94.06 283 VAL A N 1
ATOM 2171 C CA . VAL A 1 283 ? -4.772 0.501 2.651 1.00 94.06 283 VAL A CA 1
ATOM 2172 C C . VAL A 1 283 ? -4.964 1.10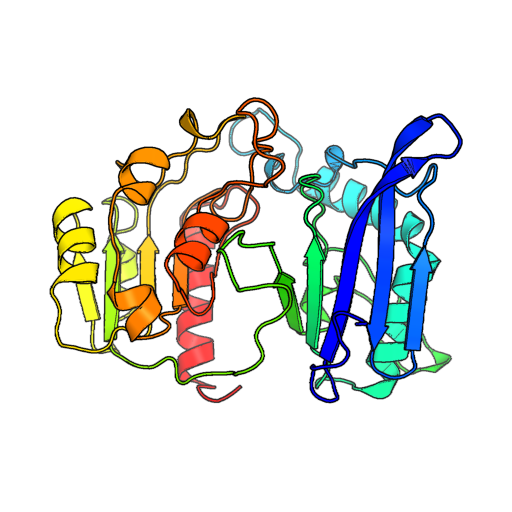9 1.266 1.00 94.06 283 VAL A C 1
ATOM 2174 O O . VAL A 1 283 ? -4.840 0.414 0.257 1.00 94.06 283 VAL A O 1
ATOM 2177 N N . SER A 1 284 ? -5.217 2.415 1.198 1.00 90.88 284 SER A N 1
ATOM 2178 C CA . SER A 1 284 ? -5.291 3.154 -0.068 1.00 90.88 284 SER A CA 1
ATOM 2179 C C . SER A 1 284 ? -4.041 4.003 -0.306 1.00 90.88 284 SER A C 1
ATOM 2181 O O . SER A 1 284 ? -3.641 4.788 0.555 1.00 90.88 284 SER A O 1
ATOM 2183 N N . SER A 1 285 ? -3.459 3.912 -1.502 1.00 87.69 285 SER A N 1
ATOM 2184 C CA . SER A 1 285 ? -2.270 4.688 -1.906 1.00 87.69 285 SER A CA 1
ATOM 2185 C C . SER A 1 285 ? -2.558 6.137 -2.323 1.00 87.69 285 SER A C 1
ATOM 2187 O O . SER A 1 285 ? -1.640 6.857 -2.707 1.00 87.69 285 SER A O 1
ATOM 2189 N N . GLY A 1 286 ? -3.819 6.562 -2.296 1.00 86.19 286 GLY A N 1
ATOM 2190 C CA . GLY A 1 286 ? -4.236 7.911 -2.657 1.00 86.19 286 GLY A CA 1
ATOM 2191 C C . GLY A 1 286 ? -5.624 8.219 -2.115 1.00 86.19 286 GLY A C 1
ATOM 2192 O O . GLY A 1 286 ? -6.178 7.451 -1.322 1.00 86.19 286 GLY A O 1
ATOM 2193 N N . LYS A 1 287 ? -6.194 9.332 -2.569 1.00 83.38 287 LYS A N 1
ATOM 2194 C CA . LYS A 1 287 ? -7.566 9.721 -2.240 1.00 83.38 287 LYS A CA 1
ATOM 2195 C C . LYS A 1 287 ? -8.573 8.830 -2.962 1.00 83.38 287 LYS A C 1
ATOM 2197 O O . LYS A 1 287 ? -8.408 8.524 -4.143 1.00 83.38 287 LYS A O 1
ATOM 2202 N N . VAL A 1 288 ? -9.627 8.443 -2.255 1.00 81.06 288 VAL A N 1
ATOM 2203 C CA . VAL A 1 288 ? -10.717 7.606 -2.768 1.00 81.06 288 VAL A CA 1
ATOM 2204 C C . VAL A 1 288 ? -12.032 8.293 -2.409 1.00 81.06 288 VAL A C 1
ATOM 2206 O O . VAL A 1 288 ? -12.149 8.851 -1.324 1.00 81.06 288 VAL A O 1
ATOM 2209 N N . GLY A 1 289 ? -12.999 8.320 -3.327 1.00 81.62 289 GLY A N 1
ATOM 2210 C CA . GLY A 1 289 ? -14.338 8.815 -3.007 1.00 81.62 289 GLY A CA 1
ATOM 2211 C C . GLY A 1 289 ? -15.085 7.834 -2.102 1.00 81.62 289 GLY A C 1
ATOM 2212 O O . GLY A 1 289 ? -14.866 6.624 -2.179 1.00 81.62 289 GLY A O 1
ATOM 2213 N N . ASP A 1 290 ? -15.987 8.335 -1.258 1.00 82.25 290 ASP A N 1
ATOM 2214 C CA . ASP A 1 290 ? -16.714 7.510 -0.279 1.00 82.25 290 ASP A CA 1
ATOM 2215 C C . ASP A 1 290 ? -17.476 6.344 -0.937 1.00 82.25 290 ASP A C 1
ATOM 2217 O O . ASP A 1 290 ? -17.548 5.236 -0.397 1.00 82.25 290 ASP A O 1
ATOM 2221 N N . LEU A 1 291 ? -18.026 6.569 -2.138 1.00 83.88 291 LEU A N 1
ATOM 2222 C CA . LEU A 1 291 ? -18.745 5.547 -2.901 1.00 83.88 291 LEU A CA 1
ATOM 2223 C C . LEU A 1 291 ? -17.808 4.435 -3.383 1.00 83.88 291 LEU A C 1
ATOM 2225 O O . LEU A 1 291 ? -18.129 3.253 -3.229 1.00 83.88 291 LEU A O 1
ATOM 2229 N N . GLU A 1 292 ? -16.655 4.793 -3.943 1.00 85.69 292 GLU A N 1
ATOM 2230 C CA . GLU A 1 292 ? -15.643 3.852 -4.423 1.00 85.69 292 GLU A CA 1
ATOM 2231 C C . GLU A 1 292 ? -15.018 3.072 -3.262 1.00 85.69 292 GLU A C 1
ATOM 2233 O O . GLU A 1 292 ? -14.877 1.850 -3.347 1.00 85.69 292 GLU A O 1
ATOM 2238 N N . ALA A 1 293 ? -14.719 3.755 -2.155 1.00 84.81 293 ALA A N 1
ATOM 2239 C CA . ALA A 1 293 ? -14.220 3.173 -0.913 1.00 84.81 293 ALA A CA 1
ATOM 2240 C C . ALA A 1 293 ? -15.186 2.103 -0.378 1.00 84.81 293 ALA A C 1
ATOM 2242 O O . ALA A 1 293 ? -14.800 0.957 -0.126 1.00 84.81 293 ALA A O 1
ATOM 2243 N N . ARG A 1 294 ? -16.481 2.432 -0.299 1.00 85.31 294 ARG A N 1
ATOM 2244 C CA . ARG A 1 294 ? -17.533 1.499 0.128 1.00 85.31 294 ARG A CA 1
ATOM 2245 C C . ARG A 1 294 ? -17.718 0.335 -0.845 1.00 85.31 294 ARG A C 1
ATOM 2247 O O . ARG A 1 294 ? -17.939 -0.802 -0.420 1.00 85.31 294 ARG A O 1
ATOM 2254 N N . ALA A 1 295 ? -17.653 0.593 -2.151 1.00 88.12 295 ALA A N 1
ATOM 2255 C CA . ALA A 1 295 ? -17.759 -0.447 -3.170 1.00 88.12 295 ALA A CA 1
ATOM 2256 C C . ALA A 1 295 ? -16.589 -1.440 -3.086 1.00 88.12 295 ALA A C 1
ATOM 2258 O O . ALA A 1 295 ? -16.812 -2.652 -3.168 1.00 88.12 295 ALA A O 1
ATOM 2259 N N . MET A 1 296 ? -15.372 -0.935 -2.865 1.00 87.88 296 MET A N 1
ATOM 2260 C CA . MET A 1 296 ? -14.172 -1.742 -2.651 1.00 87.88 296 MET A CA 1
ATOM 2261 C C . MET A 1 296 ? -14.309 -2.606 -1.397 1.00 87.88 296 MET A C 1
ATOM 2263 O O . MET A 1 296 ? -14.212 -3.828 -1.507 1.00 87.88 296 MET A O 1
ATOM 2267 N N . ALA A 1 297 ? -14.649 -2.017 -0.246 1.00 88.31 297 ALA A N 1
ATOM 2268 C CA . ALA A 1 297 ? -14.821 -2.757 1.006 1.00 88.31 297 ALA A CA 1
ATOM 2269 C C . ALA A 1 297 ? -15.895 -3.855 0.885 1.00 88.31 297 ALA A C 1
ATOM 2271 O O . ALA A 1 297 ? -15.686 -4.993 1.308 1.00 88.31 297 ALA A O 1
ATOM 2272 N N . ARG A 1 298 ? -17.026 -3.564 0.223 1.00 89.62 298 ARG A N 1
ATOM 2273 C CA . ARG A 1 298 ? -18.075 -4.564 -0.046 1.00 89.62 298 ARG A CA 1
ATOM 2274 C C . ARG A 1 298 ? -17.584 -5.703 -0.927 1.00 89.62 298 ARG A C 1
ATOM 2276 O O . ARG A 1 298 ? -17.973 -6.850 -0.712 1.00 89.62 298 ARG A O 1
ATOM 2283 N N . ARG A 1 299 ? -16.800 -5.399 -1.962 1.00 89.12 299 ARG A N 1
ATOM 2284 C CA . ARG A 1 299 ? -16.228 -6.433 -2.823 1.00 89.12 299 ARG A CA 1
ATOM 2285 C C . ARG A 1 299 ? -15.247 -7.289 -2.034 1.00 89.12 299 ARG A C 1
ATOM 2287 O O . ARG A 1 299 ? -15.420 -8.495 -2.043 1.00 89.12 299 ARG A O 1
ATOM 2294 N N . LEU A 1 300 ? -14.326 -6.677 -1.296 1.00 87.12 300 LEU A N 1
ATOM 2295 C CA . LEU A 1 300 ? -13.345 -7.381 -0.475 1.00 87.12 300 LEU A CA 1
ATOM 2296 C C . LEU A 1 300 ? -14.008 -8.373 0.492 1.00 87.12 300 LEU A C 1
ATOM 2298 O O . LEU A 1 300 ? -13.678 -9.553 0.475 1.00 87.12 300 LEU A O 1
ATOM 2302 N N . VAL A 1 301 ? -14.983 -7.919 1.287 1.00 88.38 301 VAL A N 1
ATOM 2303 C CA . VAL A 1 301 ? -15.677 -8.787 2.256 1.00 88.38 301 VAL A CA 1
ATOM 2304 C C . VAL A 1 301 ? -16.386 -9.951 1.560 1.00 88.38 301 VAL A C 1
ATOM 2306 O O . VAL A 1 301 ? -16.330 -11.079 2.038 1.00 88.38 301 VAL A O 1
ATOM 2309 N N . ARG A 1 302 ? -17.023 -9.698 0.413 1.00 87.75 302 ARG A N 1
ATOM 2310 C CA . ARG A 1 302 ? -17.693 -10.742 -0.372 1.00 87.75 302 ARG A CA 1
ATOM 2311 C C . ARG A 1 302 ? -16.712 -11.759 -0.953 1.00 87.75 302 ARG A C 1
ATOM 2313 O O . ARG A 1 302 ? -16.976 -12.946 -0.838 1.00 87.75 302 ARG A O 1
ATOM 2320 N N . GLU A 1 303 ? -15.597 -11.315 -1.528 1.00 86.75 303 GLU A N 1
ATOM 2321 C CA . GLU A 1 303 ? -14.581 -12.221 -2.084 1.00 86.75 303 GLU A CA 1
ATOM 2322 C C . GLU A 1 303 ? -14.019 -13.144 -0.995 1.00 86.75 303 GLU A C 1
ATOM 2324 O O . GLU A 1 303 ? -13.935 -14.351 -1.201 1.00 86.75 303 GLU A O 1
ATOM 2329 N N . VAL A 1 304 ? -13.733 -12.604 0.197 1.00 84.31 304 VAL A N 1
ATOM 2330 C CA . VAL A 1 304 ? -13.281 -13.398 1.353 1.00 84.31 304 VAL A CA 1
ATOM 2331 C C . VAL A 1 304 ? -14.371 -14.360 1.842 1.00 84.31 304 VAL A C 1
ATOM 2333 O O . VAL A 1 304 ? -14.066 -15.479 2.248 1.00 84.31 304 VAL A O 1
ATOM 2336 N N . ALA A 1 305 ? -15.645 -13.957 1.804 1.00 84.50 305 ALA A N 1
ATOM 2337 C CA . ALA A 1 305 ? -16.763 -14.828 2.171 1.00 84.50 305 ALA A CA 1
ATOM 2338 C C . ALA A 1 305 ? -16.939 -16.002 1.194 1.00 84.50 305 ALA A C 1
ATOM 2340 O O . ALA A 1 305 ? -17.215 -17.123 1.618 1.00 84.50 305 ALA A O 1
ATOM 2341 N N . GLU A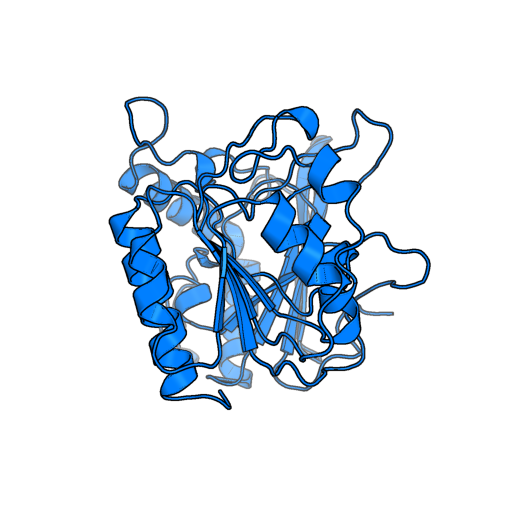 1 306 ? -16.795 -15.738 -0.106 1.00 87.00 306 GLU A N 1
ATOM 2342 C CA . GLU A 1 306 ? -16.946 -16.726 -1.178 1.00 87.00 306 GLU A CA 1
ATOM 2343 C C . GLU A 1 306 ? -15.715 -17.644 -1.287 1.00 87.00 306 GLU A C 1
ATOM 2345 O O . GLU A 1 306 ? -15.854 -18.825 -1.613 1.00 87.00 306 GLU A O 1
ATOM 2350 N N . HIS A 1 307 ? -14.524 -17.139 -0.947 1.00 83.88 307 HIS A N 1
ATOM 2351 C CA . HIS A 1 307 ? -13.245 -17.836 -1.113 1.00 83.88 307 HIS A CA 1
ATOM 2352 C C . HIS A 1 307 ? -12.338 -17.740 0.135 1.00 83.88 307 HIS A C 1
ATOM 2354 O O . HIS A 1 307 ? -11.206 -17.279 0.039 1.00 83.88 307 HIS A O 1
ATOM 2360 N N . PRO A 1 308 ? -12.751 -18.235 1.315 1.00 74.38 308 PRO A N 1
ATOM 2361 C CA . PRO A 1 308 ? -12.052 -17.999 2.591 1.00 74.38 308 PRO A CA 1
ATOM 2362 C C . PRO A 1 308 ? -10.668 -18.663 2.735 1.00 74.38 308 PRO A C 1
ATOM 2364 O O . PRO A 1 308 ? -10.050 -18.562 3.792 1.00 74.38 308 PRO A O 1
ATOM 2367 N N . ARG A 1 309 ? -10.207 -19.408 1.724 1.00 71.69 309 ARG A N 1
ATOM 2368 C CA . ARG A 1 309 ? -8.924 -20.138 1.713 1.00 71.69 309 ARG A CA 1
ATOM 2369 C C . ARG A 1 309 ? -8.030 -19.774 0.523 1.00 71.69 309 ARG A C 1
ATOM 2371 O O . ARG A 1 309 ? -7.032 -20.456 0.310 1.00 71.69 309 ARG A O 1
ATOM 2378 N N . ARG A 1 310 ? -8.436 -18.790 -0.276 1.00 60.56 310 ARG A N 1
ATOM 2379 C CA . ARG A 1 310 ? -7.702 -18.298 -1.441 1.00 60.56 310 ARG A CA 1
ATOM 2380 C C . ARG A 1 310 ? -7.116 -16.935 -1.108 1.00 60.56 310 ARG A C 1
ATOM 2382 O O . ARG A 1 310 ? -6.004 -16.671 -1.597 1.00 60.56 310 ARG A O 1
#

Radius of gyration: 19.66 Å; Cα contacts (8 Å, |Δi|>4): 614; chains: 1; bounding box: 50×43×54 Å

Mean predicted aligned error: 5.18 Å

Secondary structure (DSSP, 8-state):
--GGGGSPTTEEEEEEEEEE-TTS-EEEEEEEEETTEEEEE---TTSS--GGG-GGGB-SSSSSB-HHHHHHHHHHHHHTTHHHHHHHHHHHHHHGGG-EEEEEE-S-S---GGG-EEPPBGGGTBPPEEHHHHSEEEEE-----TT--SS-S------SEEEEEE-GGGGGGGGGGTTS-EEEESSHHHHHHHHHH--S-EEEEEEES-EE--SSGGG-EETTEEHHHHHHS--HHHHHHT-EEEEESTTTT--EEGGGGT--SEE-HHHHHHHTT-SEEE--SS---HHHHHHHHHHHHHHHHH-TT-

Solvent-accessible surface area (backbone atoms only — not comparable to full-atom values): 17044 Å² total; per-residue (Å²): 130,69,79,59,78,80,57,59,90,44,44,30,34,38,38,39,39,70,34,60,18,93,84,68,44,75,21,30,25,40,42,33,41,39,89,89,48,69,46,78,42,75,32,35,94,71,30,43,75,49,68,70,40,21,53,64,40,51,46,84,85,85,62,64,39,56,66,69,56,30,52,50,39,32,51,62,54,24,69,54,37,54,72,60,39,53,49,50,52,56,53,38,69,72,37,50,88,62,25,35,39,35,39,33,53,77,56,71,47,56,72,55,64,51,58,34,50,29,77,50,37,80,94,67,75,38,83,50,45,37,37,49,82,71,37,54,68,45,80,40,68,83,51,95,49,100,87,58,85,76,71,82,91,71,89,74,81,58,53,59,30,37,41,28,34,27,33,82,93,35,48,72,58,62,65,72,46,70,94,48,64,66,51,79,28,75,46,67,69,68,38,52,51,46,34,61,70,58,86,71,52,35,16,34,38,37,35,30,32,56,36,46,81,44,87,41,66,88,45,26,30,55,60,96,38,40,48,68,60,57,65,72,51,73,41,50,42,24,45,76,24,27,12,34,34,36,37,57,21,30,39,32,50,39,56,27,73,34,52,91,78,79,34,98,44,71,44,34,58,47,50,54,46,44,66,40,32,26,63,43,68,47,56,27,64,18,76,65,55,72,68,57,48,51,52,48,53,49,47,53,54,47,50,46,69,78,40,78,87,116

Foldseek 3Di:
DPLCPLPDQQEKEKEWAWDAAPVRAIFIWIWMDHPPQIDTGDTDPLGHLQLLLAQQQDDDDPGGDDPVSNLVSLVVSLVSCQRVLVSVVVSCLVNPASHEYEYEYFPLSRHPQQQRWRPADVVSPGHIGRNVVRYHYDYDFDQPDVPDDHDDNDDDDQDWFEQEEAAPLRVVLVVLCPVTRYDYDPDVVVSLVCLPPDPTQHNEYEYHFEWFDDQAQQRTDRHPDGNVRLLPRLSLSCQVNLHEYERLYFQQPHWHQCVVVVDRGTDGNQSSSVNSHRNGYHDDSGDDDSVRSSVVSSVVSVCCVVCVPD